Protein AF-A0A0R1W7D6-F1 (afdb_monomer_lite)

Sequence (244 aa):
MIFTFTILATMFFTNLNVVIAAPTDQANATVYYPSKESVKRVTLARTLVLEEKQTAQAQERIAHKTAITAEQLALQKKQDEIARQKAAAAKAAAAKKAAEEAKKAAAAKAAAQQRAAAKAAQQRAAQAAAQRRAAVQTAARRTTTTSTRTTTSSSSTSRTFKISFYDPAVLGSSMGYGGVAANLSVFPRGTRLRISMSNGQTIYRTVNDTGTFAYSNPYQLDVAWPNSQIPAAGILSATVTVVG

Secondary structure (DSSP, 8-state):
------------------------S----------HHHHHHHHHHHHHHHHHHHHHHHHHHHHHHHHHHHHHHHHHHHHHHHHHHHHHHHHHHHHHHHHHHHHHHHHHHHHHHHHHHHHHHHHHHHHHHHHHHHHHHHTS--S---------------EEEEEEEE-TTTTT-TT-TTEEE--TTTS-TT-EEEEEETTS-EEEEEEEE--HHHHT-TTEEEEE--GGGS-SSSSEEEEEEE--

pLDDT: mean 73.49, std 20.25, range [25.16, 97.12]

Structure (mmCIF, N/CA/C/O backbone):
data_AF-A0A0R1W7D6-F1
#
_entry.id   AF-A0A0R1W7D6-F1
#
loop_
_atom_site.group_PDB
_atom_site.id
_atom_site.type_symbol
_atom_site.label_atom_id
_atom_site.label_alt_id
_atom_site.label_comp_id
_atom_site.label_asym_id
_atom_site.label_entity_id
_atom_site.label_seq_id
_atom_site.pdbx_PDB_ins_code
_atom_site.Cartn_x
_atom_site.Cartn_y
_atom_site.Cartn_z
_atom_site.occupancy
_atom_site.B_iso_or_equiv
_atom_site.auth_seq_id
_atom_site.auth_comp_id
_atom_site.auth_asym_id
_atom_site.auth_atom_id
_atom_site.pdbx_PDB_model_num
ATOM 1 N N . MET A 1 1 ? 54.123 -16.471 -26.136 1.00 41.59 1 MET A N 1
ATOM 2 C CA . MET A 1 1 ? 54.675 -17.208 -27.290 1.00 41.59 1 MET A CA 1
ATOM 3 C C . MET A 1 1 ? 54.799 -16.220 -28.434 1.00 41.59 1 MET A C 1
ATOM 5 O O . MET A 1 1 ? 53.793 -15.669 -28.855 1.00 41.59 1 MET A O 1
ATOM 9 N N . ILE A 1 2 ? 56.035 -15.902 -28.804 1.00 39.75 2 ILE A N 1
ATOM 10 C CA . ILE A 1 2 ? 56.405 -15.002 -29.901 1.00 39.75 2 ILE A CA 1
ATOM 11 C C . ILE A 1 2 ? 56.257 -15.785 -31.205 1.00 39.75 2 ILE A C 1
ATOM 13 O O . ILE A 1 2 ? 56.762 -16.900 -31.260 1.00 39.75 2 ILE A O 1
ATOM 17 N N . PHE A 1 3 ? 55.639 -15.205 -32.236 1.00 35.88 3 PHE A N 1
ATOM 18 C CA . PHE A 1 3 ? 56.010 -15.502 -33.621 1.00 35.88 3 PHE A CA 1
ATOM 19 C C . PHE A 1 3 ? 55.909 -14.237 -34.477 1.00 35.88 3 PHE A C 1
ATOM 21 O O . PHE A 1 3 ? 54.857 -13.621 -34.632 1.00 35.88 3 PHE A O 1
ATOM 28 N N . THR A 1 4 ? 57.082 -13.853 -34.957 1.00 41.06 4 THR A N 1
ATOM 29 C CA . THR A 1 4 ? 57.435 -12.805 -35.907 1.00 41.06 4 THR A CA 1
ATOM 30 C C . THR A 1 4 ? 56.840 -13.090 -37.288 1.00 41.06 4 THR A C 1
ATOM 32 O O . THR A 1 4 ? 57.007 -14.188 -37.812 1.00 41.06 4 THR A O 1
ATOM 35 N N . PHE A 1 5 ? 56.200 -12.091 -37.907 1.00 38.75 5 PHE A N 1
ATOM 36 C CA . PHE A 1 5 ? 55.845 -12.117 -39.329 1.00 38.75 5 PHE A CA 1
ATOM 37 C C . PHE A 1 5 ? 56.808 -11.227 -40.120 1.00 38.75 5 PHE A C 1
ATOM 39 O O . PHE A 1 5 ? 56.860 -10.011 -39.942 1.00 38.75 5 PHE A O 1
ATOM 46 N N . THR A 1 6 ? 57.587 -11.873 -40.979 1.00 35.28 6 THR A N 1
ATOM 47 C CA . THR A 1 6 ? 58.512 -11.275 -41.940 1.00 35.28 6 THR A CA 1
ATOM 48 C C . THR A 1 6 ? 57.727 -10.553 -43.037 1.00 35.28 6 THR A C 1
ATOM 50 O O . THR A 1 6 ? 56.970 -11.180 -43.775 1.00 35.28 6 THR A O 1
ATOM 53 N N . ILE A 1 7 ? 57.915 -9.238 -43.162 1.00 40.28 7 ILE A N 1
ATOM 54 C CA . ILE A 1 7 ? 57.397 -8.428 -44.273 1.00 40.28 7 ILE A CA 1
ATOM 55 C C . ILE A 1 7 ? 58.421 -8.495 -45.408 1.00 40.28 7 ILE A C 1
ATOM 57 O O . ILE A 1 7 ? 59.500 -7.913 -45.310 1.00 40.28 7 ILE A O 1
ATOM 61 N N . LEU A 1 8 ? 58.091 -9.207 -46.488 1.00 36.41 8 LEU A N 1
ATOM 62 C CA . LEU A 1 8 ? 58.880 -9.193 -47.717 1.00 36.41 8 LEU A CA 1
ATOM 63 C C . LEU A 1 8 ? 58.385 -8.040 -48.603 1.00 36.41 8 LEU A C 1
ATOM 65 O O . LEU A 1 8 ? 57.410 -8.166 -49.339 1.00 36.41 8 LEU A O 1
ATOM 69 N N . ALA A 1 9 ? 59.048 -6.890 -48.494 1.00 42.38 9 ALA A N 1
ATOM 70 C CA . ALA A 1 9 ? 58.845 -5.750 -49.377 1.00 42.38 9 ALA A CA 1
ATOM 71 C C . ALA A 1 9 ? 59.415 -6.063 -50.768 1.00 42.38 9 ALA A C 1
ATOM 73 O O . ALA A 1 9 ? 60.629 -6.115 -50.952 1.00 42.38 9 ALA A O 1
ATOM 74 N N . THR A 1 10 ? 58.551 -6.253 -51.764 1.00 38.38 10 THR A N 1
ATOM 75 C CA . THR A 1 10 ? 58.956 -6.254 -53.177 1.00 38.38 10 THR A CA 1
ATOM 76 C C . THR A 1 10 ? 58.704 -4.863 -53.752 1.00 38.38 10 THR A C 1
ATOM 78 O O . THR A 1 10 ? 57.622 -4.542 -54.234 1.00 38.38 10 THR A O 1
ATOM 81 N N . MET A 1 11 ? 59.717 -4.001 -53.646 1.00 38.22 11 MET A N 1
ATOM 82 C CA . MET A 1 11 ? 59.784 -2.731 -54.364 1.00 38.22 11 MET A CA 1
ATOM 83 C C . MET A 1 11 ? 60.087 -2.999 -55.843 1.00 38.22 11 MET A C 1
ATOM 85 O O . MET A 1 11 ? 61.222 -3.310 -56.192 1.00 38.22 11 MET A O 1
ATOM 89 N N . PHE A 1 12 ? 59.105 -2.815 -56.725 1.00 37.31 12 PHE A N 1
ATOM 90 C CA . PHE A 1 12 ? 59.375 -2.537 -58.138 1.00 37.31 12 PHE A CA 1
ATOM 91 C C . PHE A 1 12 ? 59.464 -1.019 -58.329 1.00 37.31 12 PHE A C 1
ATOM 93 O O . PHE A 1 12 ? 58.494 -0.354 -58.680 1.00 37.31 12 PHE A O 1
ATOM 100 N N . PHE A 1 13 ? 60.648 -0.461 -58.066 1.00 40.03 13 PHE A N 1
ATOM 101 C CA . PHE A 1 13 ? 61.037 0.850 -58.583 1.00 40.03 13 PHE A CA 1
ATOM 102 C C . PHE A 1 13 ? 61.617 0.647 -59.986 1.00 40.03 13 PHE A C 1
ATOM 104 O O . PHE A 1 13 ? 62.761 0.225 -60.135 1.00 40.03 13 PHE A O 1
ATOM 111 N N . THR A 1 14 ? 60.848 0.952 -61.029 1.00 45.00 14 THR A N 1
ATOM 112 C CA . THR A 1 14 ? 61.417 1.168 -62.365 1.00 45.00 14 THR A CA 1
ATOM 113 C C . THR A 1 14 ? 61.632 2.660 -62.576 1.00 45.00 14 THR A C 1
ATOM 115 O O . THR A 1 14 ? 60.680 3.433 -62.665 1.00 45.00 14 THR A O 1
ATOM 118 N N . ASN A 1 15 ? 62.912 3.030 -62.611 1.00 34.50 15 ASN A N 1
ATOM 119 C CA . ASN A 1 15 ? 63.466 4.348 -62.904 1.00 34.50 15 ASN A CA 1
ATOM 120 C C . ASN A 1 15 ? 62.826 5.008 -64.142 1.00 34.50 15 ASN A C 1
ATOM 122 O O . ASN A 1 15 ? 62.964 4.496 -65.251 1.00 34.50 15 ASN A O 1
ATOM 126 N N . LEU A 1 16 ? 62.225 6.191 -63.973 1.00 45.03 16 LEU A N 1
ATOM 127 C CA . LEU A 1 16 ? 62.103 7.182 -65.047 1.00 45.03 16 LEU A CA 1
ATOM 128 C C . LEU A 1 16 ? 63.261 8.177 -64.898 1.00 45.03 16 LEU A C 1
ATOM 130 O O . LEU A 1 16 ? 63.126 9.203 -64.236 1.00 45.03 16 LEU A O 1
ATOM 134 N N . ASN A 1 17 ? 64.404 7.876 -65.514 1.00 37.75 17 ASN A N 1
ATOM 135 C CA . ASN A 1 17 ? 65.427 8.893 -65.746 1.00 37.75 17 ASN A CA 1
ATOM 136 C C . ASN A 1 17 ? 64.980 9.764 -66.926 1.00 37.75 17 ASN A C 1
ATOM 138 O O . ASN A 1 17 ? 65.081 9.356 -68.081 1.00 37.75 17 ASN A O 1
ATOM 142 N N . VAL A 1 18 ? 64.493 10.970 -66.634 1.00 44.16 18 VAL A N 1
ATOM 143 C CA . VAL A 1 18 ? 64.412 12.054 -67.619 1.00 44.16 18 VAL A CA 1
ATOM 144 C C . VAL A 1 18 ? 65.810 12.658 -67.729 1.00 44.16 18 VAL A C 1
ATOM 146 O O . VAL A 1 18 ? 66.256 13.383 -66.844 1.00 44.16 18 VAL A O 1
ATOM 149 N N . VAL A 1 19 ? 66.523 12.318 -68.800 1.00 40.84 19 VAL A N 1
ATOM 150 C CA . VAL A 1 19 ? 67.796 12.949 -69.161 1.00 40.84 19 VAL A CA 1
ATOM 151 C C . VAL A 1 19 ? 67.479 14.251 -69.898 1.00 40.84 19 VAL A C 1
ATOM 153 O O . VAL A 1 19 ? 66.932 14.220 -70.998 1.00 40.84 19 VAL A O 1
ATOM 156 N N . ILE A 1 20 ? 67.812 15.394 -69.295 1.00 43.62 20 ILE A N 1
ATOM 157 C CA . ILE A 1 20 ? 67.878 16.691 -69.982 1.00 43.62 20 ILE A CA 1
ATOM 158 C C . ILE A 1 20 ? 69.340 16.878 -70.397 1.00 43.62 20 ILE A C 1
ATOM 160 O O . ILE A 1 20 ? 70.194 17.119 -69.547 1.00 43.62 20 ILE A O 1
ATOM 164 N N . ALA A 1 21 ? 69.634 16.728 -71.689 1.00 35.84 21 ALA A N 1
ATOM 165 C CA . ALA A 1 21 ? 70.946 17.011 -72.268 1.00 35.84 21 ALA A CA 1
ATOM 166 C C . ALA A 1 21 ? 70.875 18.269 -73.153 1.00 35.84 21 ALA A C 1
ATOM 168 O O . ALA A 1 21 ? 69.931 18.443 -73.923 1.00 35.84 21 ALA A O 1
ATOM 169 N N . ALA A 1 22 ? 71.873 19.147 -73.006 1.00 36.47 22 ALA A N 1
ATOM 170 C CA . ALA A 1 22 ? 72.103 20.346 -73.817 1.00 36.47 22 ALA A CA 1
ATOM 171 C C . ALA A 1 22 ? 72.467 19.987 -75.281 1.00 36.47 22 ALA A C 1
ATOM 173 O O . ALA A 1 22 ? 72.892 18.858 -75.539 1.00 36.47 22 ALA A O 1
ATOM 174 N N . PRO A 1 23 ? 72.300 20.908 -76.254 1.00 50.78 23 PRO A N 1
ATOM 175 C CA . PRO A 1 23 ? 72.218 20.548 -77.662 1.00 50.78 23 PRO A CA 1
ATOM 176 C C . PRO A 1 23 ? 73.609 20.283 -78.242 1.00 50.78 23 PRO A C 1
ATOM 178 O O . PRO A 1 23 ? 74.445 21.180 -78.327 1.00 50.78 23 PRO A O 1
ATOM 181 N N . THR A 1 24 ? 73.839 19.046 -78.668 1.00 42.75 24 THR A N 1
ATOM 182 C CA . THR A 1 24 ? 74.918 18.691 -79.593 1.00 42.75 24 THR A CA 1
ATOM 183 C C . THR A 1 24 ? 74.328 17.877 -80.739 1.00 42.75 24 THR A C 1
ATOM 185 O O . THR A 1 24 ? 73.347 17.154 -80.577 1.00 42.75 24 THR A O 1
ATOM 188 N N . ASP A 1 25 ? 74.877 18.144 -81.914 1.00 46.72 25 ASP A N 1
ATOM 189 C CA . ASP A 1 25 ? 74.349 17.856 -83.241 1.00 46.72 25 ASP A CA 1
ATOM 190 C C . ASP A 1 25 ? 74.076 16.359 -83.493 1.00 46.72 25 ASP A C 1
ATOM 192 O O . ASP A 1 25 ? 74.830 15.495 -83.050 1.00 46.72 25 ASP A O 1
ATOM 196 N N . GLN A 1 26 ? 73.014 16.076 -84.257 1.00 47.69 26 GLN A N 1
ATOM 197 C CA . GLN A 1 26 ? 72.674 14.764 -84.840 1.00 47.69 26 GLN A CA 1
ATOM 198 C C . GLN A 1 26 ? 72.489 13.584 -83.858 1.00 47.69 26 GLN A C 1
ATOM 200 O O . GLN A 1 26 ? 73.183 12.571 -83.920 1.00 47.69 26 GLN A O 1
ATOM 205 N N . ALA A 1 27 ? 71.434 13.630 -83.042 1.00 39.12 27 ALA A N 1
ATOM 206 C CA . ALA A 1 27 ? 70.780 12.415 -82.557 1.00 39.12 27 ALA A CA 1
ATOM 207 C C . ALA A 1 27 ? 69.329 12.429 -83.035 1.00 39.12 27 ALA A C 1
ATOM 209 O O . ALA A 1 27 ? 68.544 13.290 -82.643 1.00 39.12 27 ALA A O 1
ATOM 210 N N . ASN A 1 28 ? 68.989 11.485 -83.914 1.00 41.22 28 ASN A N 1
ATOM 211 C CA . ASN A 1 28 ? 67.625 11.216 -84.348 1.00 41.22 28 ASN A CA 1
ATOM 212 C C . ASN A 1 28 ? 66.781 10.979 -83.087 1.00 41.22 28 ASN A C 1
ATOM 214 O O . ASN A 1 28 ? 66.837 9.901 -82.488 1.00 41.22 28 ASN A O 1
ATOM 218 N N . ALA A 1 29 ? 66.074 12.016 -82.631 1.00 43.03 29 ALA A N 1
ATOM 219 C CA . ALA A 1 29 ? 65.181 11.939 -81.493 1.00 43.03 29 ALA A CA 1
ATOM 220 C C . ALA A 1 29 ? 64.085 10.955 -81.885 1.00 43.03 29 ALA A C 1
ATOM 222 O O . ALA A 1 29 ? 63.115 11.306 -82.555 1.00 43.03 29 ALA A O 1
ATOM 223 N N . THR A 1 30 ? 64.274 9.691 -81.515 1.00 45.19 30 THR A N 1
ATOM 224 C CA . THR A 1 30 ? 63.231 8.685 -81.629 1.00 45.19 30 THR A CA 1
ATOM 225 C C . THR A 1 30 ? 62.213 9.082 -80.580 1.00 45.19 30 THR A C 1
ATOM 227 O O . THR A 1 30 ? 62.314 8.698 -79.417 1.00 45.19 30 THR A O 1
ATOM 230 N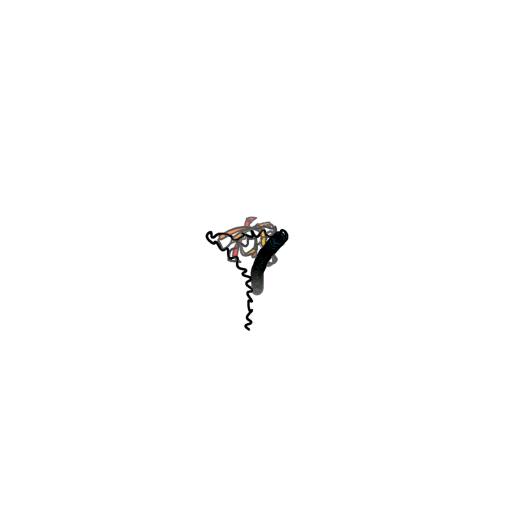 N . VAL A 1 31 ? 61.293 9.964 -80.969 1.00 48.62 31 VAL A N 1
ATOM 231 C CA . VAL A 1 31 ? 60.158 10.350 -80.149 1.00 48.62 31 VAL A CA 1
ATOM 232 C C . VAL A 1 31 ? 59.419 9.051 -79.864 1.00 48.62 31 VAL A C 1
ATOM 234 O O . VAL A 1 31 ? 58.798 8.464 -80.750 1.00 48.62 31 VAL A O 1
ATOM 237 N N . TYR A 1 32 ? 59.585 8.541 -78.645 1.00 47.88 32 TYR A N 1
ATOM 238 C CA . TYR A 1 32 ? 58.928 7.324 -78.210 1.00 47.88 32 TYR A CA 1
ATOM 239 C C . TYR A 1 32 ? 57.447 7.644 -78.044 1.00 47.88 32 TYR A C 1
ATOM 241 O O . TYR A 1 32 ? 56.990 8.081 -76.989 1.00 47.88 32 TYR A O 1
ATOM 249 N N . TYR A 1 33 ? 56.692 7.466 -79.122 1.00 49.84 33 TYR A N 1
ATOM 250 C CA . TYR A 1 33 ? 55.245 7.438 -79.049 1.00 49.84 33 TYR A CA 1
ATOM 251 C C . TYR A 1 33 ? 54.860 6.076 -78.472 1.00 49.84 33 TYR A C 1
ATOM 253 O O . TYR A 1 33 ? 55.150 5.051 -79.101 1.00 49.84 33 TYR A O 1
ATOM 261 N N . PRO A 1 34 ? 54.243 6.019 -77.279 1.00 62.50 34 PRO A N 1
ATOM 262 C CA . PRO A 1 34 ? 53.811 4.749 -76.730 1.00 62.50 34 PRO A CA 1
ATOM 263 C C . PRO A 1 34 ? 52.857 4.099 -77.730 1.00 62.50 34 PRO A C 1
ATOM 265 O O . PRO A 1 34 ? 51.936 4.739 -78.244 1.00 62.50 34 PRO A O 1
ATOM 268 N N . SER A 1 35 ? 53.091 2.819 -78.025 1.00 72.75 35 SER A N 1
ATOM 269 C CA . SER A 1 35 ? 52.197 2.075 -78.906 1.00 72.75 35 SER A CA 1
ATOM 270 C C . SER A 1 35 ? 50.764 2.155 -78.367 1.00 72.75 35 SER A C 1
ATOM 272 O O . SER A 1 35 ? 50.544 2.235 -77.151 1.00 72.75 35 SER A O 1
ATOM 274 N N . LYS A 1 36 ? 49.766 2.084 -79.256 1.00 74.19 36 LYS A N 1
ATOM 275 C CA . LYS A 1 36 ? 48.350 2.036 -78.846 1.00 74.19 36 LYS A CA 1
ATOM 276 C C . LYS A 1 36 ? 48.097 0.938 -77.804 1.00 74.19 36 LYS A C 1
ATOM 278 O O . LYS A 1 36 ? 47.191 1.065 -76.988 1.00 74.19 36 LYS A O 1
ATOM 283 N N . GLU A 1 37 ? 48.895 -0.125 -77.818 1.00 76.75 37 GLU A N 1
ATOM 284 C CA . GLU A 1 37 ? 48.799 -1.232 -76.875 1.00 76.75 37 GLU A CA 1
ATOM 285 C C . GLU A 1 37 ? 49.402 -0.912 -75.500 1.00 76.75 37 GLU A C 1
ATOM 287 O O . GLU A 1 37 ? 48.791 -1.228 -74.480 1.00 76.75 37 GLU A O 1
ATOM 292 N N . SER A 1 38 ? 50.533 -0.205 -75.449 1.00 73.88 38 SER A N 1
ATOM 293 C CA . SER A 1 38 ? 51.142 0.264 -74.197 1.00 73.88 38 SER A CA 1
ATOM 294 C C . SER A 1 38 ? 50.215 1.229 -73.453 1.00 73.88 38 SER A C 1
ATOM 296 O O . SER A 1 38 ? 50.012 1.085 -72.249 1.00 73.88 38 SER A O 1
ATOM 298 N N . VAL A 1 39 ? 49.586 2.165 -74.175 1.00 76.88 39 VAL A N 1
ATOM 299 C CA . VAL A 1 39 ? 48.597 3.090 -73.594 1.00 76.88 39 VAL A CA 1
ATOM 300 C C . VAL A 1 39 ? 47.398 2.318 -73.042 1.00 76.88 39 VAL A C 1
ATOM 302 O O . VAL A 1 39 ? 47.017 2.533 -71.896 1.00 76.88 39 VAL A O 1
ATOM 305 N N . LYS A 1 40 ? 46.855 1.356 -73.803 1.00 78.12 40 LYS A N 1
ATOM 306 C CA . LYS A 1 40 ? 45.741 0.504 -73.349 1.00 78.12 40 LYS A CA 1
ATOM 307 C C . LYS A 1 40 ? 46.071 -0.259 -72.064 1.00 78.12 40 LYS A C 1
ATOM 309 O O . LYS A 1 40 ? 45.235 -0.299 -71.167 1.00 78.12 40 LYS A O 1
ATOM 314 N N . ARG A 1 41 ? 47.274 -0.834 -71.948 1.00 78.44 41 ARG A N 1
ATOM 315 C CA . ARG A 1 41 ? 47.703 -1.573 -70.745 1.00 78.44 41 ARG A CA 1
ATOM 316 C C . ARG A 1 41 ? 47.827 -0.664 -69.523 1.00 78.44 41 ARG A C 1
ATOM 318 O O . ARG A 1 41 ? 47.357 -1.032 -68.453 1.00 78.44 41 ARG A O 1
ATOM 325 N N . VAL A 1 42 ? 48.401 0.529 -69.684 1.00 82.06 42 VAL A N 1
ATOM 326 C CA . VAL A 1 42 ? 48.521 1.512 -68.593 1.00 82.06 42 VAL A CA 1
ATOM 327 C C . VAL A 1 42 ? 47.148 2.027 -68.161 1.00 82.06 42 VAL A C 1
ATOM 329 O O . VAL A 1 42 ? 46.878 2.125 -66.965 1.00 82.06 42 VAL A O 1
ATOM 332 N N . THR A 1 43 ? 46.255 2.313 -69.112 1.00 82.88 43 THR A N 1
ATOM 333 C CA . THR A 1 43 ? 44.874 2.705 -68.807 1.00 82.88 43 THR A CA 1
ATOM 334 C C . THR A 1 43 ? 44.142 1.594 -68.062 1.00 82.88 43 THR A C 1
ATOM 336 O O . THR A 1 43 ? 43.550 1.871 -67.026 1.00 82.88 43 THR A O 1
ATOM 339 N N . LEU A 1 44 ? 44.237 0.343 -68.526 1.00 86.31 44 LEU A N 1
ATOM 340 C CA . LEU A 1 44 ? 43.616 -0.805 -67.864 1.00 86.31 44 LEU A CA 1
ATOM 341 C C . LEU A 1 44 ? 44.150 -0.999 -66.438 1.00 86.31 44 LEU A C 1
ATOM 343 O O . LEU A 1 44 ? 43.361 -1.129 -65.508 1.00 86.31 44 LEU A O 1
ATOM 347 N N . ALA A 1 45 ? 45.471 -0.947 -66.248 1.00 84.69 45 ALA A N 1
ATOM 348 C CA . ALA A 1 45 ? 46.091 -1.055 -64.929 1.00 84.69 45 ALA A CA 1
ATOM 349 C C . ALA A 1 45 ? 45.624 0.064 -63.984 1.00 84.69 45 ALA A C 1
ATOM 351 O O . ALA A 1 45 ? 45.306 -0.191 -62.825 1.00 84.69 45 ALA A O 1
ATOM 352 N N . ARG A 1 46 ? 45.519 1.304 -64.480 1.00 90.69 46 ARG A N 1
ATOM 353 C CA . ARG A 1 46 ? 44.997 2.430 -63.696 1.00 90.69 46 ARG A CA 1
ATOM 354 C C . ARG A 1 46 ? 43.536 2.220 -63.300 1.00 90.69 46 ARG A C 1
ATOM 356 O O . ARG A 1 46 ? 43.187 2.522 -62.162 1.00 90.69 46 ARG A O 1
ATOM 363 N N . THR A 1 47 ? 42.701 1.725 -64.212 1.00 89.06 47 THR A N 1
ATOM 364 C CA . THR A 1 47 ? 41.290 1.431 -63.930 1.00 89.06 47 THR A CA 1
ATOM 365 C C . THR A 1 47 ? 41.158 0.343 -62.869 1.00 89.06 47 THR A C 1
ATOM 367 O O . THR A 1 47 ? 40.444 0.553 -61.896 1.00 89.06 47 THR A O 1
ATOM 370 N N . LEU A 1 48 ? 41.921 -0.748 -62.979 1.00 90.25 48 LEU A N 1
ATOM 371 C CA . LEU A 1 48 ? 41.923 -1.829 -61.988 1.00 90.25 48 LEU A CA 1
ATOM 372 C C . LEU A 1 48 ? 42.334 -1.334 -60.593 1.00 90.25 48 LEU A C 1
ATOM 374 O O . LEU A 1 48 ? 41.633 -1.588 -59.620 1.00 90.25 48 LEU A O 1
ATOM 378 N N . VAL A 1 49 ? 43.403 -0.535 -60.491 1.00 91.25 49 VAL A N 1
ATOM 379 C CA . VAL A 1 49 ? 43.824 0.051 -59.202 1.00 91.25 49 VAL A CA 1
ATOM 380 C C . VAL A 1 49 ? 42.760 0.994 -58.624 1.00 91.25 49 VAL A C 1
ATOM 382 O O . VAL A 1 49 ? 42.606 1.095 -57.406 1.00 91.25 49 VAL A O 1
ATOM 385 N N . LEU A 1 50 ? 42.024 1.721 -59.471 1.00 89.12 50 LEU A N 1
ATOM 386 C CA . LEU A 1 50 ? 40.930 2.584 -59.018 1.00 89.12 50 LEU A CA 1
ATOM 387 C C . LEU A 1 50 ? 39.735 1.766 -58.508 1.00 89.12 50 LEU A C 1
ATOM 389 O O . LEU A 1 50 ? 39.174 2.119 -57.471 1.00 89.12 50 LEU A O 1
ATOM 393 N N . GLU A 1 51 ? 39.379 0.674 -59.183 1.00 90.19 51 GLU A N 1
ATOM 394 C CA . GLU A 1 51 ? 38.311 -0.240 -58.759 1.00 90.19 51 GLU A CA 1
ATOM 395 C C . GLU A 1 51 ? 38.660 -0.966 -57.450 1.00 90.19 51 GLU A C 1
ATOM 397 O O . GLU A 1 51 ? 37.827 -1.044 -56.544 1.00 90.19 51 GLU A O 1
ATOM 402 N N . GLU A 1 52 ? 39.907 -1.412 -57.279 1.00 91.81 52 GLU A N 1
ATOM 403 C CA . GLU A 1 52 ? 40.397 -1.987 -56.016 1.00 91.81 52 GLU A CA 1
ATOM 404 C C . GLU A 1 52 ? 40.317 -0.980 -54.861 1.00 91.81 52 GLU A C 1
ATOM 406 O O . GLU A 1 52 ? 39.848 -1.301 -53.768 1.00 91.81 52 GLU A O 1
ATOM 411 N N . LYS A 1 53 ? 40.699 0.281 -55.097 1.00 91.00 53 LYS A N 1
ATOM 412 C CA . LYS A 1 53 ? 40.564 1.334 -54.079 1.00 91.00 53 LYS A CA 1
ATOM 413 C C . LYS A 1 53 ? 39.107 1.610 -53.722 1.00 91.00 53 LYS A C 1
ATOM 415 O O . LYS A 1 53 ? 38.797 1.801 -52.547 1.00 91.00 53 LYS A O 1
ATOM 420 N N . GLN A 1 54 ? 38.209 1.635 -54.705 1.00 92.19 54 GLN A N 1
ATOM 421 C CA . GLN A 1 54 ? 36.784 1.859 -54.458 1.00 92.19 54 GLN A CA 1
ATOM 422 C C . GLN A 1 54 ? 36.140 0.696 -53.701 1.00 92.19 54 GLN A C 1
ATOM 424 O O . GLN A 1 54 ? 35.350 0.927 -52.785 1.00 92.19 54 GLN A O 1
ATOM 429 N N . THR A 1 55 ? 36.488 -0.544 -54.042 1.00 90.88 55 THR A N 1
ATOM 430 C CA . THR A 1 55 ? 35.984 -1.735 -53.347 1.00 90.88 55 THR A CA 1
ATOM 431 C C . THR A 1 55 ? 36.503 -1.810 -51.912 1.00 90.88 55 THR A C 1
ATOM 433 O O . THR A 1 55 ? 35.702 -2.042 -51.005 1.00 90.88 55 THR A O 1
ATOM 436 N N . ALA A 1 56 ? 37.782 -1.501 -51.671 1.00 91.62 56 ALA A N 1
ATOM 437 C CA . ALA A 1 56 ? 38.341 -1.390 -50.321 1.00 91.62 56 ALA A CA 1
ATOM 438 C C . ALA A 1 56 ? 37.624 -0.311 -49.487 1.00 91.62 56 ALA A C 1
ATOM 440 O O . ALA A 1 56 ? 37.164 -0.580 -48.378 1.00 91.62 56 ALA A O 1
ATOM 441 N N . GLN A 1 57 ? 37.420 0.887 -50.047 1.00 93.00 57 GLN A N 1
ATOM 442 C CA . GLN A 1 57 ? 36.673 1.955 -49.371 1.00 93.00 57 GLN A CA 1
ATOM 443 C C . GLN A 1 57 ? 35.211 1.568 -49.101 1.00 93.00 57 GLN A C 1
ATOM 445 O O . GLN A 1 57 ? 34.661 1.889 -48.047 1.00 93.00 57 GLN A O 1
ATOM 450 N N . ALA A 1 58 ? 34.551 0.873 -50.030 1.00 91.19 58 ALA A N 1
ATOM 451 C CA . ALA A 1 58 ? 33.190 0.389 -49.824 1.00 91.19 58 ALA A CA 1
ATOM 452 C C . ALA A 1 58 ? 33.123 -0.629 -48.672 1.00 91.19 58 ALA A C 1
ATOM 454 O O . ALA A 1 58 ? 32.224 -0.533 -47.831 1.00 91.19 58 ALA A O 1
ATOM 455 N N . GLN A 1 59 ? 34.090 -1.549 -48.590 1.00 92.88 59 GLN A N 1
ATOM 456 C CA . GLN A 1 59 ? 34.205 -2.513 -47.494 1.00 92.88 59 GLN A CA 1
ATOM 457 C C . GLN A 1 59 ? 34.447 -1.823 -46.147 1.00 92.88 59 GLN A C 1
ATOM 459 O O . GLN A 1 59 ? 33.754 -2.139 -45.180 1.00 92.88 59 GLN A O 1
ATOM 464 N N . GLU A 1 60 ? 35.335 -0.827 -46.081 1.00 92.75 60 GLU A N 1
ATOM 465 C CA . GLU A 1 60 ? 35.562 -0.039 -44.861 1.00 92.75 60 GLU A CA 1
ATOM 466 C C . GLU A 1 60 ? 34.286 0.674 -44.397 1.00 92.75 60 GLU A C 1
ATOM 468 O O . GLU A 1 60 ? 33.939 0.637 -43.216 1.00 92.75 60 GLU A O 1
ATOM 473 N N . ARG A 1 61 ? 33.519 1.271 -45.319 1.00 93.00 61 ARG A N 1
ATOM 474 C CA . ARG A 1 61 ? 32.242 1.923 -44.979 1.00 93.00 61 ARG A CA 1
ATOM 475 C C . ARG A 1 61 ? 31.214 0.934 -44.435 1.00 93.00 61 ARG A C 1
ATOM 477 O O . ARG A 1 61 ? 30.465 1.285 -43.522 1.00 93.00 61 ARG A O 1
ATOM 484 N N . ILE A 1 62 ? 31.160 -0.281 -44.979 1.00 92.69 62 ILE A N 1
ATOM 485 C CA . ILE A 1 62 ? 30.282 -1.348 -44.478 1.00 92.69 62 ILE A CA 1
ATOM 486 C C . ILE A 1 62 ? 30.736 -1.795 -43.084 1.00 92.69 62 ILE A C 1
ATOM 488 O O . ILE A 1 62 ? 29.901 -1.900 -42.182 1.00 92.69 62 ILE A O 1
ATOM 492 N N . ALA A 1 63 ? 32.040 -1.992 -42.878 1.00 93.31 63 ALA A N 1
ATOM 493 C CA . ALA A 1 63 ? 32.605 -2.361 -41.584 1.00 93.31 63 ALA A CA 1
ATOM 494 C C . ALA A 1 63 ? 32.312 -1.294 -40.516 1.00 93.31 63 ALA A C 1
ATOM 496 O O . ALA A 1 63 ? 31.801 -1.623 -39.446 1.00 93.31 63 ALA A O 1
ATOM 497 N N . HIS A 1 64 ? 32.519 -0.012 -40.834 1.00 93.56 64 HIS A N 1
ATOM 498 C CA . HIS A 1 64 ? 32.200 1.103 -39.939 1.00 93.56 64 HIS A CA 1
ATOM 499 C C . HIS A 1 64 ? 30.714 1.167 -39.582 1.00 93.56 64 HIS A C 1
ATOM 501 O O . HIS A 1 64 ? 30.374 1.292 -38.407 1.00 93.56 64 HIS A O 1
ATOM 507 N N . LYS A 1 65 ? 29.812 1.049 -40.567 1.00 93.81 65 LYS A N 1
ATOM 508 C CA . LYS A 1 65 ? 28.365 1.020 -40.297 1.00 93.81 65 LYS A CA 1
ATOM 509 C C . LYS A 1 65 ? 27.993 -0.142 -39.379 1.00 93.81 65 LYS A C 1
ATOM 511 O O . LYS A 1 65 ? 27.261 0.056 -38.416 1.00 93.81 65 LYS A O 1
ATOM 516 N N . THR A 1 66 ? 28.536 -1.326 -39.649 1.00 94.31 66 THR A N 1
ATOM 517 C CA . THR A 1 66 ? 28.279 -2.532 -38.852 1.00 94.31 66 THR A CA 1
ATOM 518 C C . THR A 1 66 ? 28.769 -2.363 -37.413 1.00 94.31 66 THR A C 1
ATOM 520 O O . THR A 1 66 ? 28.040 -2.696 -36.480 1.00 94.31 66 THR A O 1
ATOM 523 N N . ALA A 1 67 ? 29.958 -1.786 -37.218 1.00 92.94 67 ALA A N 1
ATOM 524 C CA . ALA A 1 67 ? 30.511 -1.506 -35.895 1.00 92.94 67 ALA A CA 1
ATOM 525 C C . ALA A 1 67 ? 29.642 -0.516 -35.102 1.00 92.94 67 ALA A C 1
ATOM 527 O O . ALA A 1 67 ? 29.299 -0.791 -33.954 1.00 92.94 67 ALA A O 1
ATOM 528 N N . ILE A 1 68 ? 29.207 0.581 -35.732 1.00 94.25 68 ILE A N 1
ATOM 529 C CA . ILE A 1 68 ? 28.329 1.578 -35.098 1.00 94.25 68 ILE A CA 1
ATOM 530 C C . ILE A 1 68 ? 26.993 0.943 -34.687 1.00 94.25 68 ILE A C 1
ATOM 532 O O . ILE A 1 68 ? 26.519 1.157 -33.573 1.00 94.25 68 ILE A O 1
ATOM 536 N N . THR A 1 69 ? 26.384 0.129 -35.554 1.00 95.38 69 THR A N 1
ATOM 537 C CA . THR A 1 69 ? 25.129 -0.565 -35.227 1.00 95.38 69 THR A CA 1
ATOM 538 C C . THR A 1 69 ? 25.310 -1.572 -34.088 1.00 95.38 69 THR A C 1
ATOM 540 O O . THR A 1 69 ? 24.454 -1.659 -33.206 1.00 95.38 69 THR A O 1
ATOM 543 N N . ALA A 1 70 ? 26.423 -2.310 -34.064 1.00 94.12 70 ALA A N 1
ATOM 544 C CA . ALA A 1 70 ? 26.731 -3.239 -32.980 1.00 94.12 70 ALA A CA 1
ATOM 545 C C . ALA A 1 70 ? 26.905 -2.512 -31.635 1.00 94.12 70 ALA A C 1
ATOM 547 O O . ALA A 1 70 ? 26.380 -2.966 -30.615 1.00 94.12 70 ALA A O 1
ATOM 548 N N . GLU A 1 71 ? 27.578 -1.360 -31.635 1.00 94.62 71 GLU A N 1
ATOM 549 C CA . GLU A 1 71 ? 27.763 -0.526 -30.446 1.00 94.62 71 GLU A CA 1
ATOM 550 C C . GLU A 1 71 ? 26.433 0.053 -29.939 1.00 94.62 71 GLU A C 1
ATOM 552 O O . GLU A 1 71 ? 26.121 -0.050 -28.750 1.00 94.62 71 GLU A O 1
ATOM 557 N N . GLN A 1 72 ? 25.590 0.570 -30.838 1.00 94.50 72 GLN A N 1
ATOM 558 C CA . GLN A 1 72 ? 24.245 1.048 -30.496 1.00 94.50 72 GLN A CA 1
ATOM 559 C C . GLN A 1 72 ? 23.384 -0.060 -29.876 1.00 94.50 72 GLN A C 1
ATOM 561 O O . GLN A 1 72 ? 22.710 0.166 -28.869 1.00 94.50 72 GLN A O 1
ATOM 566 N N . LEU A 1 73 ? 23.444 -1.279 -30.422 1.00 95.81 73 LEU A N 1
ATOM 567 C CA . LEU A 1 73 ? 22.720 -2.425 -29.875 1.00 95.81 73 LEU A CA 1
ATOM 568 C C . LEU A 1 73 ? 23.238 -2.823 -28.483 1.00 95.81 73 LEU A C 1
ATOM 570 O O . LEU A 1 73 ? 22.445 -3.188 -27.612 1.00 95.81 73 LEU A O 1
ATOM 574 N N . ALA A 1 74 ? 24.550 -2.745 -28.248 1.00 96.12 74 ALA A N 1
ATOM 575 C CA . ALA A 1 74 ? 25.142 -3.012 -26.938 1.00 96.12 74 ALA A CA 1
ATOM 576 C C . ALA A 1 74 ? 24.709 -1.969 -25.894 1.00 96.12 74 ALA A C 1
ATOM 578 O O . ALA A 1 74 ? 24.343 -2.333 -24.772 1.00 96.12 74 ALA A O 1
ATOM 579 N N . LEU A 1 75 ? 24.680 -0.687 -26.270 1.00 95.06 75 LEU A N 1
ATOM 580 C CA . LEU A 1 75 ? 24.177 0.390 -25.417 1.00 95.06 75 LEU A CA 1
ATOM 581 C C . LEU A 1 75 ? 22.694 0.202 -25.086 1.00 95.06 75 LEU A C 1
ATOM 583 O O . LEU A 1 75 ? 22.321 0.315 -23.918 1.00 95.06 75 LEU A O 1
ATOM 587 N N . GLN A 1 76 ? 21.866 -0.156 -26.072 1.00 95.06 76 GLN A N 1
ATOM 588 C CA . GLN A 1 76 ? 20.445 -0.431 -25.853 1.00 95.06 76 GLN A CA 1
ATOM 589 C C . GLN A 1 76 ? 20.242 -1.587 -24.865 1.00 95.06 76 GLN A C 1
ATOM 591 O O . GLN A 1 76 ? 19.517 -1.440 -23.883 1.00 95.06 76 GLN A O 1
ATOM 596 N N . LYS A 1 77 ? 20.948 -2.710 -25.056 1.00 97.12 77 LYS A N 1
ATOM 597 C CA . LYS A 1 77 ? 20.884 -3.859 -24.135 1.00 97.12 77 LYS A CA 1
ATOM 598 C C . LYS A 1 77 ? 21.285 -3.481 -22.709 1.00 97.12 77 LYS A C 1
ATOM 600 O O . LYS A 1 77 ? 20.635 -3.911 -21.758 1.00 97.12 77 LYS A O 1
ATOM 605 N N . LYS A 1 78 ? 22.320 -2.650 -22.553 1.00 96.62 78 LYS A N 1
ATOM 606 C CA . LYS A 1 78 ? 22.771 -2.168 -21.241 1.00 96.62 78 LYS A CA 1
ATOM 607 C C . LYS A 1 78 ? 21.717 -1.286 -20.565 1.00 96.62 78 LYS A C 1
ATOM 609 O O . LYS A 1 78 ? 21.498 -1.417 -19.363 1.00 96.62 78 LYS A O 1
ATOM 614 N N . GLN A 1 79 ? 21.040 -0.418 -21.318 1.00 94.56 79 GLN A N 1
ATOM 615 C CA . GLN A 1 79 ? 19.945 0.402 -20.788 1.00 94.56 79 GLN A CA 1
ATOM 616 C C . GLN A 1 79 ? 18.749 -0.455 -20.356 1.00 94.56 79 GLN A C 1
ATOM 618 O O . GLN A 1 79 ? 18.216 -0.251 -19.263 1.00 94.56 79 GLN A O 1
ATOM 623 N N . ASP A 1 80 ? 18.375 -1.458 -21.154 1.00 95.31 80 ASP A N 1
ATOM 624 C CA . ASP A 1 80 ? 17.289 -2.385 -20.821 1.00 95.31 80 ASP A CA 1
ATOM 625 C C . ASP A 1 80 ? 17.604 -3.195 -19.555 1.00 95.31 80 ASP A C 1
ATOM 627 O O . ASP A 1 80 ? 16.733 -3.406 -18.706 1.00 95.31 80 ASP A O 1
ATOM 631 N N . GLU A 1 81 ? 18.857 -3.624 -19.385 1.00 95.12 81 GLU A N 1
ATOM 632 C CA . GLU A 1 81 ? 19.303 -4.315 -18.177 1.00 95.12 81 GLU A CA 1
ATOM 633 C C . GLU A 1 81 ? 19.233 -3.406 -16.944 1.00 95.12 81 GLU A C 1
ATOM 635 O O . GLU A 1 81 ? 18.676 -3.805 -15.919 1.00 95.12 81 GLU A O 1
ATOM 640 N N . ILE A 1 82 ? 19.707 -2.161 -17.048 1.00 95.06 82 ILE A N 1
ATOM 641 C CA . ILE A 1 82 ? 19.604 -1.171 -15.966 1.00 95.06 82 ILE A CA 1
ATOM 642 C C . ILE A 1 82 ? 18.135 -0.915 -15.608 1.00 95.06 82 ILE A C 1
ATOM 644 O O . ILE A 1 82 ? 17.788 -0.858 -14.426 1.00 95.06 82 ILE A O 1
ATOM 648 N N . ALA A 1 83 ? 17.253 -0.789 -16.602 1.00 95.44 83 ALA A N 1
ATOM 649 C CA . ALA A 1 83 ? 15.823 -0.604 -16.379 1.00 95.44 83 ALA A CA 1
ATOM 650 C C . ALA A 1 83 ? 15.203 -1.814 -15.662 1.00 95.44 83 ALA A C 1
ATOM 652 O O . ALA A 1 83 ? 14.467 -1.641 -14.685 1.00 95.44 83 ALA A O 1
ATOM 653 N N . ARG A 1 84 ? 15.552 -3.041 -16.074 1.00 95.94 84 ARG A N 1
ATOM 654 C CA . ARG A 1 84 ? 15.115 -4.275 -15.399 1.00 95.94 84 ARG A CA 1
ATOM 655 C C . ARG A 1 84 ? 15.627 -4.355 -13.966 1.00 95.94 84 ARG A C 1
ATOM 657 O O . ARG A 1 84 ? 14.840 -4.663 -13.072 1.00 95.94 84 ARG A O 1
ATOM 664 N N . GLN A 1 85 ? 16.898 -4.043 -13.721 1.00 95.44 85 GLN A N 1
ATOM 665 C CA . GLN A 1 85 ? 17.473 -4.038 -12.374 1.00 95.44 85 GLN A CA 1
ATOM 666 C C . GLN A 1 85 ? 16.799 -2.991 -11.480 1.00 95.44 85 GLN A C 1
ATOM 668 O O . GLN A 1 85 ? 16.424 -3.307 -10.351 1.00 95.44 85 GLN A O 1
ATOM 673 N N . LYS A 1 86 ? 16.554 -1.774 -11.985 1.00 95.88 86 LYS A N 1
ATOM 674 C CA . LYS A 1 86 ? 15.808 -0.738 -11.250 1.00 95.88 86 LYS A CA 1
ATOM 675 C C . LYS A 1 86 ? 14.381 -1.180 -10.929 1.00 95.88 86 LYS A C 1
ATOM 677 O O . LYS A 1 86 ? 13.938 -1.013 -9.795 1.00 95.88 86 LYS A O 1
ATOM 682 N N . ALA A 1 87 ? 13.675 -1.782 -11.886 1.00 94.31 87 ALA A N 1
ATOM 683 C CA . ALA A 1 87 ? 12.326 -2.301 -11.664 1.00 94.31 87 ALA A CA 1
ATOM 684 C C . ALA A 1 87 ? 12.309 -3.448 -10.636 1.00 94.31 87 ALA A C 1
ATOM 686 O O . ALA A 1 87 ? 11.439 -3.486 -9.764 1.00 94.31 87 ALA A O 1
ATOM 687 N N . ALA A 1 88 ? 13.285 -4.359 -10.693 1.00 95.38 88 ALA A N 1
ATOM 688 C CA . ALA A 1 88 ? 13.438 -5.438 -9.720 1.00 95.38 88 ALA A CA 1
ATOM 689 C C . ALA A 1 88 ? 13.755 -4.900 -8.314 1.00 95.38 88 ALA A C 1
ATOM 691 O O . ALA A 1 88 ? 13.123 -5.316 -7.343 1.00 95.38 88 ALA A O 1
ATOM 692 N N . ALA A 1 89 ? 14.661 -3.924 -8.203 1.00 94.12 89 ALA A N 1
ATOM 693 C CA . ALA A 1 89 ? 14.990 -3.265 -6.942 1.00 94.12 89 ALA A CA 1
ATOM 694 C C . ALA A 1 89 ? 13.781 -2.523 -6.348 1.00 94.12 89 ALA A C 1
ATOM 696 O O . ALA A 1 89 ? 13.518 -2.639 -5.151 1.00 94.12 89 ALA A O 1
ATOM 697 N N . ALA A 1 90 ? 12.997 -1.825 -7.177 1.00 94.94 90 ALA A N 1
ATOM 698 C CA . ALA A 1 90 ? 11.769 -1.159 -6.748 1.00 94.94 90 ALA A CA 1
ATOM 699 C C . ALA A 1 90 ? 10.722 -2.161 -6.234 1.00 94.94 90 ALA A C 1
ATOM 701 O O . ALA A 1 90 ? 10.156 -1.959 -5.158 1.00 94.94 90 ALA A O 1
ATOM 702 N N . LYS A 1 91 ? 10.512 -3.280 -6.944 1.00 94.44 91 LYS A N 1
ATOM 703 C CA . LYS A 1 91 ? 9.628 -4.366 -6.483 1.00 94.44 91 LYS A CA 1
ATOM 704 C C . LYS A 1 91 ? 10.111 -4.974 -5.165 1.00 94.44 91 LYS A C 1
ATOM 706 O O . LYS A 1 91 ? 9.304 -5.170 -4.261 1.00 94.44 91 LYS A O 1
ATOM 711 N N . ALA A 1 92 ? 11.412 -5.221 -5.018 1.00 93.38 92 ALA A N 1
ATOM 712 C CA . ALA A 1 92 ? 11.987 -5.744 -3.780 1.00 93.38 92 ALA A CA 1
ATOM 713 C C . ALA A 1 92 ? 11.835 -4.759 -2.606 1.00 93.38 92 ALA A C 1
ATOM 715 O O . ALA A 1 92 ? 11.511 -5.170 -1.491 1.00 93.38 92 ALA A O 1
ATOM 716 N N . ALA A 1 93 ? 12.020 -3.458 -2.843 1.00 92.56 93 ALA A N 1
ATOM 717 C CA . ALA A 1 93 ? 11.810 -2.422 -1.835 1.00 92.56 93 ALA A CA 1
ATOM 718 C C . ALA A 1 93 ? 10.333 -2.317 -1.417 1.00 92.56 93 ALA A C 1
ATOM 720 O O . ALA A 1 93 ? 10.040 -2.240 -0.223 1.00 92.56 93 ALA A O 1
ATOM 721 N N . ALA A 1 94 ? 9.403 -2.374 -2.375 1.00 92.69 94 ALA A N 1
ATOM 722 C CA . ALA A 1 94 ? 7.968 -2.393 -2.099 1.00 92.69 94 ALA A CA 1
ATOM 723 C C . ALA A 1 94 ? 7.560 -3.639 -1.295 1.00 92.69 94 ALA A C 1
ATOM 725 O O . ALA A 1 94 ? 6.856 -3.516 -0.295 1.00 92.69 94 ALA A O 1
ATOM 726 N N . ALA A 1 95 ? 8.071 -4.819 -1.662 1.00 93.88 95 ALA A N 1
ATOM 727 C CA . ALA A 1 95 ? 7.824 -6.058 -0.928 1.00 93.88 95 ALA A CA 1
ATOM 728 C C . ALA A 1 95 ? 8.354 -5.995 0.515 1.00 93.88 95 ALA A C 1
ATOM 730 O O . ALA A 1 95 ? 7.662 -6.413 1.441 1.00 93.88 95 ALA A O 1
ATOM 731 N N . LYS A 1 96 ? 9.546 -5.419 0.734 1.00 94.31 96 LYS A N 1
ATOM 732 C CA . LYS A 1 96 ? 10.092 -5.201 2.084 1.00 94.31 96 LYS A CA 1
ATOM 733 C C . LYS A 1 96 ? 9.212 -4.269 2.922 1.00 94.31 96 LYS A C 1
ATOM 735 O O . LYS A 1 96 ? 8.934 -4.598 4.071 1.00 94.31 96 LYS A O 1
ATOM 740 N N . LYS A 1 97 ? 8.737 -3.154 2.352 1.00 93.75 97 LYS A N 1
ATOM 741 C CA . LYS A 1 97 ? 7.810 -2.238 3.043 1.00 93.75 97 LYS A CA 1
ATOM 742 C C . LYS A 1 97 ? 6.491 -2.926 3.401 1.00 93.75 97 LYS A C 1
ATOM 744 O O . LYS A 1 97 ? 6.072 -2.856 4.552 1.00 93.75 97 LYS A O 1
ATOM 749 N N . ALA A 1 98 ? 5.892 -3.652 2.457 1.00 91.06 98 ALA A N 1
ATOM 750 C CA . ALA A 1 98 ? 4.659 -4.401 2.697 1.00 91.06 98 ALA A CA 1
ATOM 751 C C . ALA A 1 98 ? 4.837 -5.477 3.786 1.00 91.06 98 ALA A C 1
ATOM 753 O O . ALA A 1 98 ? 3.973 -5.644 4.644 1.00 91.06 98 ALA A O 1
ATOM 754 N N . ALA A 1 99 ? 5.977 -6.177 3.800 1.00 92.19 99 ALA A N 1
ATOM 755 C CA . ALA A 1 99 ? 6.289 -7.159 4.835 1.00 92.19 99 ALA A CA 1
ATOM 756 C C . ALA A 1 99 ? 6.468 -6.519 6.224 1.00 92.19 99 ALA A C 1
ATOM 758 O O . ALA A 1 99 ? 6.014 -7.082 7.221 1.00 92.19 99 ALA A O 1
ATOM 759 N N . GLU A 1 100 ? 7.105 -5.346 6.311 1.00 90.25 100 GLU A N 1
ATOM 760 C CA . GLU A 1 100 ? 7.247 -4.602 7.568 1.00 90.25 100 GLU A CA 1
ATOM 761 C C . GLU A 1 100 ? 5.884 -4.138 8.102 1.00 90.25 100 GLU A C 1
ATOM 763 O O . GLU A 1 100 ? 5.589 -4.299 9.288 1.00 90.25 100 GLU A O 1
ATOM 768 N N . GLU A 1 101 ? 5.030 -3.615 7.223 1.00 88.62 101 GLU A N 1
ATOM 769 C CA . GLU A 1 101 ? 3.682 -3.167 7.567 1.00 88.62 101 GLU A CA 1
ATOM 770 C C . GLU A 1 101 ? 2.796 -4.334 8.023 1.00 88.62 101 GLU A C 1
ATOM 772 O O . GLU A 1 101 ? 2.144 -4.245 9.066 1.00 88.62 101 GLU A O 1
ATOM 777 N N . ALA A 1 102 ? 2.872 -5.483 7.343 1.00 91.19 102 ALA A N 1
ATOM 778 C CA . ALA A 1 102 ? 2.205 -6.711 7.771 1.00 91.19 102 ALA A CA 1
ATOM 779 C C . ALA A 1 102 ? 2.697 -7.191 9.150 1.00 91.19 102 ALA A C 1
ATOM 781 O O . ALA A 1 102 ? 1.888 -7.594 9.990 1.00 91.19 102 ALA A O 1
ATOM 782 N N . LYS A 1 103 ? 4.006 -7.096 9.434 1.00 92.94 103 LYS A N 1
ATOM 783 C CA . LYS A 1 103 ? 4.568 -7.415 10.760 1.00 92.94 103 LYS A CA 1
ATOM 784 C C . LYS A 1 103 ? 4.044 -6.472 11.846 1.00 92.94 103 LYS A C 1
ATOM 786 O O . LYS A 1 103 ? 3.672 -6.943 12.921 1.00 92.94 103 LYS A O 1
ATOM 791 N N . LYS A 1 104 ? 3.979 -5.163 11.576 1.00 90.06 104 LYS A N 1
ATOM 792 C CA . LYS A 1 104 ? 3.415 -4.167 12.508 1.00 90.06 104 LYS A CA 1
ATOM 793 C C . LYS A 1 104 ? 1.931 -4.422 12.768 1.00 90.06 104 LYS A C 1
ATOM 795 O O . LYS A 1 104 ? 1.513 -4.417 13.924 1.00 90.06 104 LYS A O 1
ATOM 800 N N . ALA A 1 105 ? 1.154 -4.722 11.728 1.00 88.25 105 ALA A N 1
ATOM 801 C CA . ALA A 1 105 ? -0.261 -5.063 11.857 1.00 88.25 105 ALA A CA 1
ATOM 802 C C . ALA A 1 105 ? -0.473 -6.350 12.677 1.00 88.25 105 ALA A C 1
ATOM 804 O O . ALA A 1 105 ? -1.326 -6.389 13.567 1.00 88.25 105 ALA A O 1
ATOM 805 N N . ALA A 1 106 ? 0.340 -7.387 12.443 1.00 89.44 106 ALA A N 1
ATOM 806 C CA . ALA A 1 106 ? 0.295 -8.624 13.221 1.00 89.44 106 ALA A CA 1
ATOM 807 C C . ALA A 1 106 ? 0.648 -8.389 14.701 1.00 89.44 106 ALA A C 1
ATOM 809 O O . ALA A 1 106 ? -0.065 -8.869 15.585 1.00 89.44 106 ALA A O 1
ATOM 810 N N . ALA A 1 107 ? 1.691 -7.599 14.983 1.00 90.62 107 ALA A N 1
ATOM 811 C CA . ALA A 1 107 ? 2.074 -7.234 16.346 1.00 90.62 107 ALA A CA 1
ATOM 812 C C . ALA A 1 107 ? 0.973 -6.431 17.061 1.00 90.62 107 ALA A C 1
ATOM 814 O O . ALA A 1 107 ? 0.652 -6.718 18.216 1.00 90.62 107 ALA A O 1
ATOM 815 N N . ALA A 1 108 ? 0.334 -5.481 16.370 1.00 91.31 108 ALA A N 1
ATOM 816 C CA . ALA A 1 108 ? -0.791 -4.722 16.912 1.00 91.31 108 ALA A CA 1
ATOM 817 C C . ALA A 1 108 ? -1.987 -5.631 17.248 1.00 91.31 108 ALA A C 1
ATOM 819 O O . ALA A 1 108 ? -2.579 -5.505 18.323 1.00 91.31 108 ALA A O 1
ATOM 820 N N . LYS A 1 109 ? -2.308 -6.595 16.375 1.00 89.75 109 LYS A N 1
ATOM 821 C CA . LYS A 1 109 ? -3.389 -7.565 16.609 1.00 89.75 109 LYS A CA 1
ATOM 822 C C . LYS A 1 109 ? -3.091 -8.478 17.804 1.00 89.75 109 LYS A C 1
ATOM 824 O O . LYS A 1 109 ? -3.976 -8.700 18.630 1.00 89.75 109 LYS A O 1
ATOM 829 N N . ALA A 1 110 ? -1.850 -8.950 17.940 1.00 89.00 110 ALA A N 1
ATOM 830 C CA . ALA A 1 110 ? -1.419 -9.746 19.090 1.00 89.00 110 ALA A CA 1
ATOM 831 C C . ALA A 1 110 ? -1.490 -8.945 20.404 1.00 89.00 110 ALA A C 1
ATOM 833 O O . ALA A 1 110 ? -2.031 -9.431 21.399 1.00 89.00 110 ALA A O 1
ATOM 834 N N . ALA A 1 111 ? -1.031 -7.689 20.402 1.00 90.12 111 ALA A N 1
ATOM 835 C CA . ALA A 1 111 ? -1.123 -6.807 21.566 1.00 90.12 111 ALA A CA 1
ATOM 836 C C . ALA A 1 111 ? -2.585 -6.519 21.962 1.00 90.12 111 ALA A C 1
ATOM 838 O O . ALA A 1 111 ? -2.920 -6.504 23.149 1.00 90.12 111 ALA A O 1
ATOM 839 N N . ALA A 1 112 ? -3.477 -6.340 20.982 1.00 85.88 112 ALA A N 1
ATOM 840 C CA . ALA A 1 112 ? -4.907 -6.168 21.226 1.00 85.88 112 ALA A CA 1
ATOM 841 C C . ALA A 1 112 ? -5.541 -7.420 21.858 1.00 85.88 112 ALA A C 1
ATOM 843 O O . ALA A 1 112 ? -6.292 -7.301 22.827 1.00 85.88 112 ALA A O 1
ATOM 844 N N . GLN A 1 113 ? -5.194 -8.620 21.378 1.00 87.19 113 GLN A N 1
ATOM 845 C CA . GLN A 1 113 ? -5.665 -9.881 21.962 1.00 87.19 113 GLN A CA 1
ATOM 846 C C . GLN A 1 113 ? -5.169 -10.079 23.399 1.00 87.19 113 GLN A C 1
ATOM 848 O O . GLN A 1 113 ? -5.959 -10.450 24.267 1.00 87.19 113 GLN A O 1
ATOM 853 N N . GLN A 1 114 ? -3.901 -9.770 23.689 1.00 85.12 114 GLN A N 1
ATOM 854 C CA . GLN A 1 114 ? -3.371 -9.839 25.056 1.00 85.12 114 GLN A CA 1
ATOM 855 C C . GLN A 1 114 ? -4.081 -8.857 25.995 1.00 85.12 114 GLN A C 1
ATOM 857 O O . GLN A 1 114 ? -4.466 -9.233 27.103 1.00 85.12 114 GLN A O 1
ATOM 862 N N . ARG A 1 115 ? -4.335 -7.618 25.547 1.00 87.56 115 ARG A N 1
ATOM 863 C CA . ARG A 1 115 ? -5.120 -6.640 26.321 1.00 87.56 115 ARG A CA 1
ATOM 864 C C . ARG A 1 115 ? -6.553 -7.118 26.565 1.00 87.56 115 ARG A C 1
ATOM 866 O O . ARG A 1 115 ? -7.060 -6.950 27.673 1.00 87.56 115 ARG A O 1
ATOM 873 N N . ALA A 1 116 ? -7.193 -7.739 25.575 1.00 84.62 116 ALA A N 1
ATOM 874 C CA . ALA A 1 116 ? -8.530 -8.311 25.727 1.00 84.62 116 ALA A CA 1
ATOM 875 C C . ALA A 1 116 ? -8.547 -9.477 26.734 1.00 84.62 116 ALA A C 1
ATOM 877 O O . ALA A 1 116 ? -9.398 -9.501 27.624 1.00 84.62 116 ALA A O 1
ATOM 878 N N . ALA A 1 117 ? -7.573 -10.390 26.661 1.00 84.44 117 ALA A N 1
ATOM 879 C CA . ALA A 1 117 ? -7.439 -11.509 27.594 1.00 84.44 117 ALA A CA 1
ATOM 880 C C . ALA A 1 117 ? -7.166 -11.038 29.034 1.00 84.44 117 ALA A C 1
ATOM 882 O O . ALA A 1 117 ? -7.816 -11.506 29.969 1.00 84.44 117 ALA A O 1
ATOM 883 N N . ALA A 1 118 ? -6.279 -10.055 29.220 1.00 82.88 118 ALA A N 1
ATOM 884 C CA . ALA A 1 118 ? -6.015 -9.455 30.528 1.00 82.88 118 ALA A CA 1
ATOM 885 C C . ALA A 1 118 ? -7.271 -8.783 31.115 1.00 82.88 118 ALA A C 1
ATOM 887 O O . ALA A 1 118 ? -7.584 -8.956 32.296 1.00 82.88 118 ALA A O 1
ATOM 888 N N . LYS A 1 119 ? -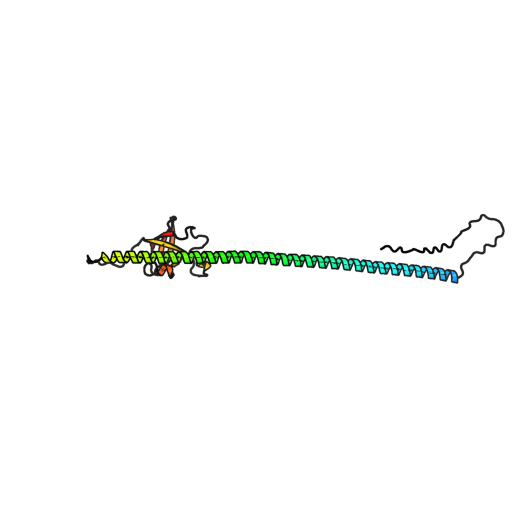8.046 -8.073 30.281 1.00 85.12 119 LYS A N 1
ATOM 889 C CA . LYS A 1 119 ? -9.313 -7.448 30.691 1.00 85.12 119 LYS A CA 1
ATOM 890 C C . LYS A 1 119 ? -10.365 -8.500 31.070 1.00 85.12 119 LYS A C 1
ATOM 892 O O . LYS A 1 119 ? -11.083 -8.299 32.047 1.00 85.12 119 LYS A O 1
ATOM 897 N N . ALA A 1 120 ? -10.425 -9.633 30.366 1.00 80.94 120 ALA A N 1
ATOM 898 C CA . ALA A 1 120 ? -11.306 -10.755 30.706 1.00 80.94 120 ALA A CA 1
ATOM 899 C C . ALA A 1 120 ? -10.898 -11.454 32.020 1.00 80.94 120 ALA A C 1
ATOM 901 O O . ALA A 1 120 ? -11.758 -11.793 32.835 1.00 80.94 120 ALA A O 1
ATOM 902 N N . ALA A 1 121 ? -9.596 -11.619 32.276 1.00 80.31 121 ALA A N 1
ATOM 903 C CA . ALA A 1 121 ? -9.094 -12.178 33.533 1.00 80.31 121 ALA A CA 1
ATOM 904 C C . ALA A 1 121 ? -9.425 -11.276 34.738 1.00 80.31 121 ALA A C 1
ATOM 906 O O . ALA A 1 121 ? -9.930 -11.763 35.752 1.00 80.31 121 ALA A O 1
ATOM 907 N N . GLN A 1 122 ? -9.240 -9.955 34.608 1.00 77.88 122 GLN A N 1
ATOM 908 C CA . GLN A 1 122 ? -9.656 -8.996 35.641 1.00 77.88 122 GLN A CA 1
ATOM 909 C C . GLN A 1 122 ? -11.168 -9.033 35.905 1.00 77.88 122 GLN A C 1
ATOM 911 O O . GLN A 1 122 ? -11.587 -8.936 37.058 1.00 77.88 122 GLN A O 1
ATOM 916 N N . GLN A 1 123 ? -11.995 -9.202 34.867 1.00 79.50 123 GLN A N 1
ATOM 917 C CA . GLN A 1 123 ? -13.448 -9.332 35.033 1.00 79.50 123 GLN A CA 1
ATOM 918 C C . GLN A 1 123 ? -13.823 -10.578 35.841 1.00 79.50 123 GLN A C 1
ATOM 920 O O . GLN A 1 123 ? -14.629 -10.473 36.766 1.00 79.50 123 GLN A O 1
ATOM 925 N N . ARG A 1 124 ? -13.207 -11.734 35.558 1.00 78.56 124 ARG A N 1
ATOM 926 C CA . ARG A 1 124 ? -13.446 -12.972 36.323 1.00 78.56 124 ARG A CA 1
ATOM 927 C C . ARG A 1 124 ? -13.033 -12.834 37.792 1.00 78.56 124 ARG A C 1
ATOM 929 O O . ARG A 1 124 ? -13.787 -13.239 38.673 1.00 78.56 124 ARG A O 1
ATOM 936 N N . ALA A 1 125 ? -11.891 -12.200 38.070 1.00 77.06 125 ALA A N 1
ATOM 937 C CA . ALA A 1 125 ? -11.445 -11.950 39.444 1.00 77.06 125 ALA A CA 1
ATOM 938 C C . ALA A 1 125 ? -12.399 -11.011 40.213 1.00 77.06 125 ALA A C 1
ATOM 940 O O . ALA A 1 125 ? -12.725 -11.266 41.373 1.00 77.06 125 ALA A O 1
ATOM 941 N N . ALA A 1 126 ? -12.904 -9.957 39.561 1.00 73.19 126 ALA A N 1
ATOM 942 C CA . ALA A 1 126 ? -13.867 -9.037 40.168 1.00 73.19 126 ALA A CA 1
ATOM 943 C C . ALA A 1 126 ? -15.229 -9.702 40.450 1.00 73.19 126 ALA A C 1
ATOM 945 O O . ALA A 1 126 ? -15.822 -9.458 41.502 1.00 73.19 126 ALA A O 1
ATOM 946 N N . GLN A 1 127 ? -15.708 -10.573 39.553 1.00 72.38 127 GLN A N 1
ATOM 947 C CA . GLN A 1 127 ? -16.948 -11.339 39.749 1.00 72.38 127 GLN A CA 1
ATOM 948 C C . GLN A 1 127 ? -16.841 -12.300 40.944 1.00 72.38 127 GLN A C 1
ATOM 950 O O . GLN A 1 127 ? -17.743 -12.329 41.783 1.00 72.38 127 GLN A O 1
ATOM 955 N N . ALA A 1 128 ? -15.716 -13.010 41.084 1.00 71.88 128 ALA A N 1
ATOM 956 C CA . ALA A 1 128 ? -15.471 -13.890 42.229 1.00 71.88 128 ALA A CA 1
ATOM 957 C C . ALA A 1 128 ? -15.444 -13.121 43.568 1.00 71.88 128 ALA A C 1
ATOM 959 O O . ALA A 1 128 ? -15.985 -13.586 44.573 1.00 71.88 128 ALA A O 1
ATOM 960 N N . ALA A 1 129 ? -14.875 -11.909 43.589 1.00 72.06 129 ALA A N 1
ATOM 961 C CA . ALA A 1 129 ? -14.865 -11.056 44.780 1.00 72.06 129 ALA A CA 1
ATOM 962 C C . ALA A 1 129 ? -16.262 -10.508 45.143 1.00 72.06 129 ALA A C 1
ATOM 964 O O . ALA A 1 129 ? -16.607 -10.426 46.325 1.00 72.06 129 ALA A O 1
ATOM 965 N N . ALA A 1 130 ? -17.085 -10.162 44.147 1.00 67.75 130 ALA A N 1
ATOM 966 C CA . ALA A 1 130 ? -18.446 -9.666 44.361 1.00 67.75 130 ALA A CA 1
ATOM 967 C C . ALA A 1 130 ? -19.385 -10.749 44.925 1.00 67.75 130 ALA A C 1
ATOM 969 O O . ALA A 1 130 ? -20.135 -10.476 45.863 1.00 67.75 130 ALA A O 1
ATOM 970 N N . GLN A 1 131 ? -19.294 -11.988 44.429 1.00 68.81 131 GLN A N 1
ATOM 971 C CA . GLN A 1 131 ? -20.069 -13.118 44.961 1.00 68.81 131 GLN A CA 1
ATOM 972 C C . GLN A 1 131 ? -19.718 -13.415 46.427 1.00 68.81 131 GLN A C 1
ATOM 974 O O . GLN A 1 131 ? -20.611 -13.622 47.250 1.00 68.81 131 GLN A O 1
ATOM 979 N N . ARG A 1 132 ? -18.430 -13.330 46.792 1.00 68.19 132 ARG A N 1
ATOM 980 C CA . ARG A 1 132 ? -17.981 -13.459 48.190 1.00 68.19 132 ARG A CA 1
ATOM 981 C C . ARG A 1 132 ? -18.568 -12.379 49.108 1.00 68.19 132 ARG A C 1
ATOM 983 O O . ARG A 1 132 ? -18.907 -12.681 50.246 1.00 68.19 132 ARG A O 1
ATOM 990 N N . ARG A 1 133 ? -18.732 -11.139 48.630 1.00 64.62 133 ARG A N 1
ATOM 991 C CA . ARG A 1 133 ? -19.353 -10.045 49.408 1.00 64.62 133 ARG A CA 1
ATOM 992 C C . ARG A 1 133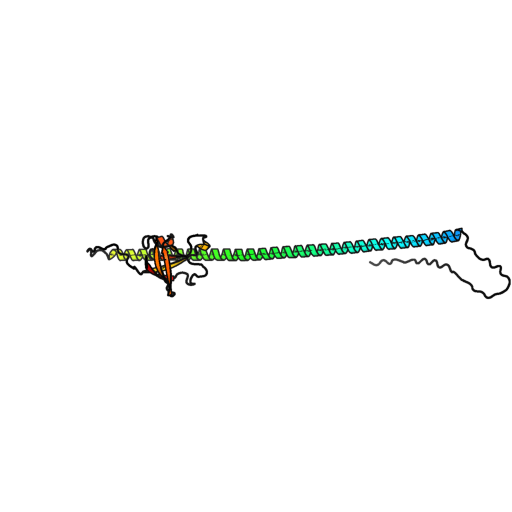 ? -20.873 -10.191 49.549 1.00 64.62 133 ARG A C 1
ATOM 994 O O . ARG A 1 133 ? -21.400 -9.913 50.623 1.00 64.62 133 ARG A O 1
ATOM 1001 N N . ALA A 1 134 ? -21.571 -10.663 48.517 1.00 57.06 134 ALA A N 1
ATOM 1002 C CA . ALA A 1 134 ? -23.021 -10.883 48.565 1.00 57.06 134 ALA A CA 1
ATOM 1003 C C . ALA A 1 134 ? -23.427 -12.017 49.535 1.00 57.06 134 ALA A C 1
ATOM 1005 O O . ALA A 1 134 ? -24.455 -11.920 50.210 1.00 57.06 134 ALA A O 1
ATOM 1006 N N . ALA A 1 135 ? -22.589 -13.051 49.679 1.00 53.81 135 ALA A N 1
ATOM 1007 C CA . ALA A 1 135 ? -22.806 -14.119 50.658 1.00 53.81 135 ALA A CA 1
ATOM 1008 C C . ALA A 1 135 ? -22.749 -13.616 52.118 1.00 53.81 135 ALA A C 1
ATOM 1010 O O . ALA A 1 135 ? -23.531 -14.066 52.950 1.00 53.81 135 ALA A O 1
ATOM 1011 N N . VAL A 1 136 ? -21.898 -12.628 52.424 1.00 55.06 136 VAL A N 1
ATOM 1012 C CA . VAL A 1 136 ? -21.787 -12.040 53.776 1.00 55.06 136 VAL A CA 1
ATOM 1013 C C . VAL A 1 136 ? -22.977 -11.125 54.105 1.00 55.06 136 VAL A C 1
ATOM 1015 O O . VAL A 1 136 ? -23.411 -11.059 55.251 1.00 55.06 136 VAL A O 1
ATOM 1018 N N . GLN A 1 137 ? -23.565 -10.457 53.108 1.00 48.62 137 GLN A N 1
ATOM 1019 C CA . GLN A 1 137 ? -24.676 -9.519 53.322 1.00 48.62 137 GLN A CA 1
ATOM 1020 C C . GLN A 1 137 ? -26.049 -10.209 53.460 1.00 48.62 137 GLN A C 1
ATOM 1022 O O . GLN A 1 137 ? -26.960 -9.658 54.079 1.00 48.62 137 GLN A O 1
ATOM 1027 N N . THR A 1 138 ? -26.194 -11.438 52.954 1.00 40.91 138 THR A N 1
ATOM 1028 C CA . THR A 1 138 ? -27.443 -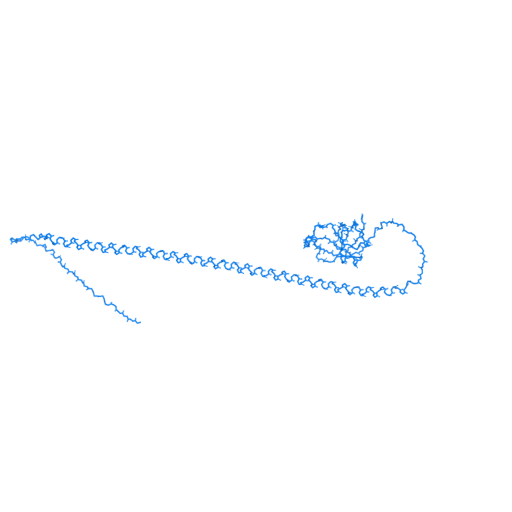12.219 53.070 1.00 40.91 138 THR A CA 1
ATOM 1029 C C . THR A 1 138 ? -27.654 -12.776 54.490 1.00 40.91 138 THR A C 1
ATOM 1031 O O . THR A 1 138 ? -28.791 -13.010 54.890 1.00 40.91 138 THR A O 1
ATOM 1034 N N . ALA A 1 139 ? -26.600 -12.879 55.310 1.00 45.31 139 ALA A N 1
ATOM 1035 C CA . ALA A 1 139 ? -26.714 -13.245 56.727 1.00 45.31 139 ALA A CA 1
ATOM 1036 C C . ALA A 1 139 ? -27.206 -12.093 57.638 1.00 45.31 139 ALA A C 1
ATOM 1038 O O . ALA A 1 139 ? -27.619 -12.348 58.765 1.00 45.31 139 ALA A O 1
ATOM 1039 N N . ALA A 1 140 ? -27.209 -10.838 57.163 1.00 44.03 140 ALA A N 1
ATOM 1040 C CA . ALA A 1 140 ? -27.550 -9.656 57.971 1.00 44.03 140 ALA A CA 1
ATOM 1041 C C . ALA A 1 140 ? -28.958 -9.074 57.707 1.00 44.03 140 ALA A C 1
ATOM 1043 O O . ALA A 1 140 ? -29.376 -8.137 58.382 1.00 44.03 140 ALA A O 1
ATOM 1044 N N . ARG A 1 141 ? -29.718 -9.611 56.740 1.00 39.16 141 ARG A N 1
ATOM 1045 C CA . ARG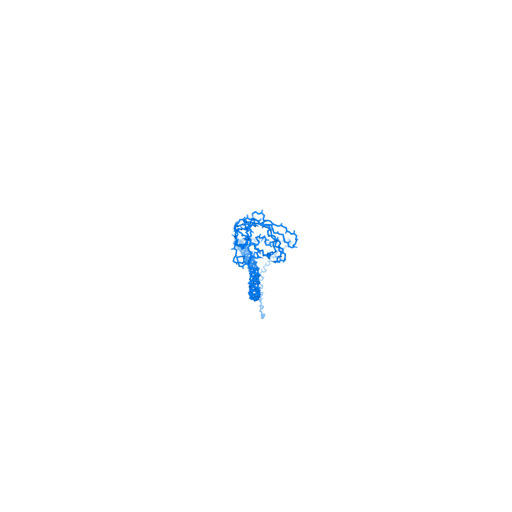 A 1 141 ? -31.033 -9.086 56.314 1.00 39.16 141 ARG A CA 1
ATOM 1046 C C . ARG A 1 141 ? -32.178 -10.032 56.701 1.00 39.16 141 ARG A C 1
ATOM 1048 O O . ARG A 1 141 ? -32.935 -10.478 55.846 1.00 39.16 141 ARG A O 1
ATOM 1055 N N . ARG A 1 142 ? -32.309 -10.355 57.993 1.00 41.72 142 ARG A N 1
ATOM 1056 C CA . ARG A 1 142 ? -33.471 -11.087 58.546 1.00 41.72 142 ARG A CA 1
ATOM 1057 C C . ARG A 1 142 ? -34.155 -10.333 59.687 1.00 41.72 142 ARG A C 1
ATOM 1059 O O . ARG A 1 142 ? -34.588 -10.944 60.653 1.00 41.72 142 ARG A O 1
ATOM 1066 N N . THR A 1 143 ? -34.274 -9.015 59.568 1.00 36.06 143 THR A N 1
ATOM 1067 C CA . THR A 1 143 ? -35.124 -8.198 60.444 1.00 36.06 143 THR A CA 1
ATOM 1068 C C . THR A 1 143 ? -35.527 -6.916 59.724 1.00 36.06 143 THR A C 1
ATOM 1070 O O . THR A 1 143 ? -34.689 -6.274 59.099 1.00 36.06 143 THR A O 1
ATOM 1073 N N . THR A 1 144 ? -36.799 -6.542 59.877 1.00 30.45 144 THR A N 1
ATOM 1074 C CA . THR A 1 144 ? -37.474 -5.294 59.458 1.00 30.45 144 THR A CA 1
ATOM 1075 C C . THR A 1 144 ? -38.077 -5.256 58.044 1.00 30.45 144 THR A C 1
ATOM 1077 O O . THR A 1 144 ? -37.508 -4.775 57.070 1.00 30.45 144 THR A O 1
ATOM 1080 N N . THR A 1 145 ? -39.314 -5.747 57.968 1.00 31.52 145 THR A N 1
ATOM 1081 C CA . THR A 1 145 ? -40.337 -5.402 56.972 1.00 31.52 145 THR A CA 1
ATOM 1082 C C . THR A 1 145 ? -41.173 -4.234 57.489 1.00 31.52 145 THR A C 1
ATOM 1084 O O . THR A 1 145 ? -41.837 -4.401 58.509 1.00 31.52 145 THR A O 1
ATOM 1087 N N . THR A 1 146 ? -41.231 -3.100 56.784 1.00 28.02 146 THR A N 1
ATOM 1088 C CA . THR A 1 146 ? -42.409 -2.205 56.780 1.00 28.02 146 THR A CA 1
ATOM 1089 C C . THR A 1 146 ? -42.430 -1.351 55.504 1.00 28.02 146 THR A C 1
ATOM 1091 O O . THR A 1 146 ? -41.396 -0.903 55.018 1.00 28.02 146 THR A O 1
ATOM 1094 N N . SER A 1 147 ? -43.638 -1.202 54.964 1.00 34.81 147 SER A N 1
ATOM 1095 C CA . SER A 1 147 ? -44.084 -0.593 53.708 1.00 34.81 147 SER A CA 1
ATOM 1096 C C . SER A 1 147 ? -43.551 0.799 53.354 1.00 34.81 147 SER A C 1
ATOM 1098 O O . SER A 1 147 ? -43.462 1.670 54.213 1.00 34.81 147 SER A O 1
ATOM 1100 N N . THR A 1 148 ? -43.411 1.075 52.049 1.00 25.16 148 THR A N 1
ATOM 1101 C CA . THR A 1 148 ? -43.867 2.347 51.448 1.00 25.16 148 THR A CA 1
ATOM 1102 C C . THR A 1 148 ? -43.989 2.272 49.919 1.00 25.16 148 THR A C 1
ATOM 1104 O O . THR A 1 148 ? -43.197 1.640 49.228 1.00 25.16 148 THR A O 1
ATOM 1107 N N . ARG A 1 149 ? -45.049 2.919 49.433 1.00 38.22 149 ARG A N 1
ATOM 1108 C CA . ARG A 1 149 ? -45.542 3.089 48.058 1.00 38.22 149 ARG A CA 1
ATOM 1109 C C . ARG A 1 149 ? -44.736 4.161 47.302 1.00 38.22 149 ARG A C 1
ATOM 1111 O O . ARG A 1 149 ? -44.540 5.231 47.863 1.00 38.22 149 ARG A O 1
ATOM 1118 N N . THR A 1 150 ? -44.382 3.935 46.032 1.00 27.80 150 THR A N 1
ATOM 1119 C CA . THR A 1 150 ? -43.792 4.947 45.113 1.00 27.80 150 THR A CA 1
ATOM 1120 C C . THR A 1 150 ? -44.093 4.558 43.655 1.00 27.80 150 THR A C 1
ATOM 1122 O O . THR A 1 150 ? -43.648 3.520 43.184 1.00 27.80 150 THR A O 1
ATOM 1125 N N . THR A 1 151 ? -45.074 5.166 42.978 1.00 26.17 151 THR A N 1
ATOM 1126 C CA . THR A 1 151 ? -44.962 6.345 42.085 1.00 26.17 151 THR A CA 1
ATOM 1127 C C . THR A 1 151 ? -43.793 6.301 41.100 1.00 26.17 151 THR A C 1
ATOM 1129 O O . THR A 1 151 ? -42.640 6.515 41.467 1.00 26.17 151 THR A O 1
ATOM 1132 N N . THR A 1 152 ? -44.142 6.086 39.832 1.00 35.41 152 THR A N 1
ATOM 1133 C CA . THR A 1 152 ? -43.329 6.252 38.627 1.00 35.41 152 THR A CA 1
ATOM 1134 C C . THR A 1 152 ? -42.898 7.711 38.495 1.00 35.41 152 THR A C 1
ATOM 1136 O O . THR A 1 152 ? -43.656 8.564 38.043 1.00 35.41 152 THR A O 1
ATOM 1139 N N . SER A 1 153 ? -41.677 8.011 38.912 1.00 31.41 153 SER A N 1
ATOM 1140 C CA . SER A 1 153 ? -41.021 9.287 38.658 1.00 31.41 153 SER A CA 1
ATOM 1141 C C . SER A 1 153 ? -39.584 8.993 38.254 1.00 31.41 153 SER A C 1
ATOM 1143 O O . SER A 1 153 ? -38.840 8.305 38.954 1.00 31.41 153 SER A O 1
ATOM 1145 N N . SER A 1 154 ? -39.232 9.472 37.064 1.00 43.56 154 SER A N 1
ATOM 1146 C CA . SER A 1 154 ? -37.891 9.531 36.495 1.00 43.56 154 SER A CA 1
ATOM 1147 C C . SER A 1 154 ? -36.949 10.217 37.482 1.00 43.56 154 SER A C 1
ATOM 1149 O O . SER A 1 154 ? -36.760 11.432 37.450 1.00 43.56 154 SER A O 1
ATOM 1151 N N . SER A 1 155 ? -36.404 9.444 38.418 1.00 39.97 155 SER A N 1
ATOM 1152 C CA . SER A 1 155 ? -35.428 9.944 39.367 1.00 39.97 155 SER A CA 1
ATOM 1153 C C . SER A 1 155 ? -34.146 10.224 38.598 1.00 39.97 155 SER A C 1
ATOM 1155 O O . SER A 1 155 ? -33.591 9.351 37.926 1.00 39.97 155 SER A O 1
ATOM 1157 N N . SER A 1 156 ? -33.692 11.471 38.685 1.00 50.34 156 SER A N 1
ATOM 1158 C CA . SER A 1 156 ? -32.389 11.965 38.251 1.00 50.34 156 SER A CA 1
ATOM 1159 C C . SER A 1 156 ? -31.283 11.248 39.027 1.00 50.34 156 SER A C 1
ATOM 1161 O O . SER A 1 156 ? -30.634 11.799 39.916 1.00 50.34 156 SER A O 1
ATOM 1163 N N . THR A 1 157 ? -31.116 9.966 38.733 1.00 56.75 157 THR A N 1
ATOM 1164 C CA . THR A 1 157 ? -30.219 9.068 39.432 1.00 56.75 157 THR A CA 1
ATOM 1165 C C . THR A 1 157 ? -28.822 9.305 38.881 1.00 56.75 157 THR A C 1
ATOM 1167 O O . THR A 1 157 ? -28.376 8.649 37.943 1.00 56.75 157 THR A O 1
ATOM 1170 N N . SER A 1 158 ? -28.160 10.313 39.446 1.00 65.31 158 SER A N 1
ATOM 1171 C CA . SER A 1 158 ? -26.736 10.560 39.255 1.00 65.31 158 SER A CA 1
ATOM 1172 C C . SER A 1 158 ? -25.960 9.407 39.879 1.00 65.31 158 SER A C 1
ATOM 1174 O O . SER A 1 158 ? -26.000 9.214 41.095 1.00 65.31 158 SER A O 1
ATOM 1176 N N . ARG A 1 159 ? -25.304 8.591 39.058 1.00 78.19 159 ARG A N 1
ATOM 1177 C CA . ARG A 1 159 ? -24.483 7.463 39.523 1.00 78.19 159 ARG A CA 1
ATOM 1178 C C . ARG A 1 159 ? -23.147 7.460 38.797 1.00 78.19 159 ARG A C 1
ATOM 1180 O O . ARG A 1 159 ? -23.051 7.936 37.668 1.00 78.19 159 ARG A O 1
ATOM 1187 N N . THR A 1 160 ? -22.120 6.927 39.448 1.00 82.56 160 THR A N 1
ATOM 1188 C CA . THR A 1 160 ? -20.786 6.783 38.857 1.00 82.56 160 THR A CA 1
ATOM 1189 C C . THR A 1 160 ? -20.718 5.489 38.054 1.00 82.56 160 THR A C 1
ATOM 1191 O O . THR A 1 160 ? -20.991 4.413 38.584 1.00 82.56 160 THR A O 1
ATOM 1194 N N . PHE A 1 161 ? -20.331 5.592 36.786 1.00 84.38 161 PHE A N 1
ATOM 1195 C CA . PHE A 1 161 ? -20.182 4.478 35.856 1.00 84.38 161 PHE A CA 1
ATOM 1196 C C . PHE A 1 161 ? -18.740 4.364 35.386 1.00 84.38 161 PHE A C 1
ATOM 1198 O O . PHE A 1 161 ? -18.022 5.358 35.258 1.00 84.38 161 PHE A O 1
ATOM 1205 N N . LYS A 1 162 ? -18.336 3.134 35.073 1.00 86.38 162 LYS A N 1
ATOM 1206 C CA . LYS A 1 162 ? -17.118 2.888 34.303 1.00 86.38 162 LYS A CA 1
ATOM 1207 C C . LYS A 1 162 ? -17.424 3.101 32.827 1.00 86.38 162 LYS A C 1
ATOM 1209 O O . LYS A 1 162 ? -18.358 2.498 32.304 1.00 86.38 162 LYS A O 1
ATOM 1214 N N . ILE A 1 163 ? -16.617 3.913 32.164 1.00 84.75 163 ILE A N 1
ATOM 1215 C CA . ILE A 1 163 ? -16.745 4.215 30.744 1.00 84.75 163 ILE A CA 1
ATOM 1216 C C . ILE A 1 163 ? -15.673 3.456 29.980 1.00 84.75 163 ILE A C 1
ATOM 1218 O O . ILE A 1 163 ? -14.484 3.564 30.285 1.00 84.75 163 ILE A O 1
ATOM 1222 N N . SER A 1 164 ? -16.102 2.681 28.992 1.00 83.38 164 SER A N 1
ATOM 1223 C CA . SER A 1 164 ? -15.247 2.247 27.893 1.00 83.38 164 SER A CA 1
ATOM 1224 C C . SER A 1 164 ? -15.605 3.006 26.624 1.00 83.38 164 SER A C 1
ATOM 1226 O O . SER A 1 164 ? -16.695 3.565 26.507 1.00 83.38 164 SER A O 1
ATOM 1228 N N . PHE A 1 165 ? -14.647 3.056 25.707 1.00 83.38 165 PHE A N 1
ATOM 1229 C CA . PHE A 1 165 ? -14.798 3.708 24.418 1.00 83.38 165 PHE A CA 1
ATOM 1230 C C . PHE A 1 165 ? -14.588 2.680 23.313 1.00 83.38 165 PHE A C 1
ATOM 1232 O O . PHE A 1 165 ? -13.668 1.859 23.402 1.00 83.38 165 PHE A O 1
ATOM 1239 N N . TYR A 1 166 ? -15.406 2.757 22.270 1.00 76.06 166 TYR A N 1
ATOM 1240 C CA . TYR A 1 166 ? -15.235 1.985 21.045 1.00 76.06 166 TYR A CA 1
ATOM 1241 C C . TYR A 1 166 ? -15.476 2.875 19.825 1.00 76.06 166 TYR A C 1
ATOM 1243 O O . TYR A 1 166 ? -16.270 3.815 19.883 1.00 76.06 166 TYR A O 1
ATOM 1251 N N . ASP A 1 167 ? -14.801 2.571 18.717 1.00 77.19 167 ASP A N 1
ATOM 1252 C CA . ASP A 1 167 ? -14.972 3.294 17.459 1.00 77.19 167 ASP A CA 1
ATOM 1253 C C . ASP A 1 167 ? -15.874 2.491 16.504 1.00 77.19 167 ASP A C 1
ATOM 1255 O O . ASP A 1 167 ? -15.422 1.486 15.941 1.00 77.19 167 ASP A O 1
ATOM 1259 N N . PRO A 1 168 ? -17.146 2.887 16.304 1.00 71.06 168 PRO A N 1
ATOM 1260 C CA . PRO A 1 168 ? -18.047 2.190 15.390 1.00 71.06 168 PRO A CA 1
ATOM 1261 C C . PRO A 1 168 ? -17.561 2.202 13.934 1.00 71.06 168 PRO A C 1
ATOM 1263 O O . PRO A 1 168 ? -17.882 1.269 13.197 1.00 71.06 168 PRO A O 1
ATOM 1266 N N . ALA A 1 169 ? -16.760 3.192 13.517 1.00 69.00 169 ALA A N 1
ATOM 1267 C CA . ALA A 1 169 ? -16.246 3.269 12.149 1.00 69.00 169 ALA A CA 1
ATOM 1268 C C . ALA A 1 169 ? -15.217 2.165 11.854 1.00 69.00 169 ALA A C 1
ATOM 1270 O O . ALA A 1 169 ? -15.201 1.613 10.756 1.00 69.00 169 ALA A O 1
ATOM 1271 N N . VAL A 1 170 ? -14.415 1.772 12.852 1.00 65.44 170 VAL A N 1
ATOM 1272 C CA . VAL A 1 170 ? -13.445 0.664 12.736 1.00 65.44 170 VAL A CA 1
ATOM 1273 C C . VAL A 1 170 ? -14.148 -0.687 12.567 1.00 65.44 170 VAL A C 1
ATOM 1275 O O . VAL A 1 170 ? -13.597 -1.604 11.963 1.00 65.44 170 VAL A O 1
ATOM 1278 N N . LEU A 1 171 ? -15.380 -0.805 13.067 1.00 64.56 171 LEU A N 1
ATOM 1279 C CA . LEU A 1 171 ? -16.221 -1.996 12.934 1.00 64.56 171 LEU A CA 1
ATOM 1280 C C . LEU A 1 171 ? -17.197 -1.917 11.744 1.00 64.56 171 LEU A C 1
ATOM 1282 O O . LEU A 1 171 ? -18.006 -2.825 11.571 1.00 64.56 171 LEU A O 1
ATOM 1286 N N . GLY A 1 172 ? -17.139 -0.854 10.929 1.00 61.06 172 GLY A N 1
ATOM 1287 C CA . GLY A 1 172 ? -18.005 -0.664 9.759 1.00 61.06 172 GLY A CA 1
ATOM 1288 C C . GLY A 1 172 ? -19.478 -0.381 10.083 1.00 61.06 172 GLY A C 1
ATOM 1289 O O . GLY A 1 172 ? -20.339 -0.599 9.234 1.00 61.06 172 GLY A O 1
ATOM 1290 N N . SER A 1 173 ? -19.794 0.074 11.301 1.00 65.06 173 SER A N 1
ATOM 1291 C CA . SER A 1 173 ? -21.174 0.317 11.741 1.00 65.06 173 SER A CA 1
ATOM 1292 C C . SER A 1 173 ? -21.693 1.691 11.302 1.00 65.06 173 SER A C 1
ATOM 1294 O O . SER A 1 173 ? -21.030 2.711 11.486 1.00 65.06 173 SER A O 1
ATOM 1296 N N . SER A 1 174 ? -22.927 1.735 10.790 1.00 64.19 174 SER A N 1
ATOM 1297 C CA . SER A 1 174 ? -23.638 2.963 10.397 1.00 64.19 174 SER A CA 1
ATOM 1298 C C . SER A 1 174 ? -24.287 3.713 11.572 1.00 64.19 174 SER A C 1
ATOM 1300 O O . SER A 1 174 ? -24.963 4.718 11.364 1.00 64.19 174 SER A O 1
ATOM 1302 N N . MET A 1 175 ? -24.084 3.263 12.818 1.00 63.00 175 MET A N 1
ATOM 1303 C CA . MET A 1 175 ? -24.741 3.825 14.012 1.00 63.00 175 MET A CA 1
ATOM 1304 C C . MET A 1 175 ? -24.256 5.228 14.421 1.00 63.00 175 MET A C 1
ATOM 1306 O O . MET A 1 175 ? -24.908 5.888 15.234 1.00 63.00 175 MET A O 1
ATOM 1310 N N . GLY A 1 176 ? -23.129 5.695 13.873 1.00 74.00 176 GLY A N 1
ATOM 1311 C CA . GLY A 1 176 ? -22.534 6.994 14.196 1.00 74.00 176 GLY A CA 1
ATOM 1312 C C . GLY A 1 176 ? -22.038 7.114 15.647 1.00 74.00 176 GLY A C 1
ATOM 1313 O O . GLY A 1 176 ? -22.040 6.160 16.419 1.00 74.00 176 GLY A O 1
ATOM 1314 N N . TYR A 1 177 ? -21.609 8.317 16.037 1.00 80.50 177 TYR A N 1
ATOM 1315 C CA . TYR A 1 177 ? -21.003 8.588 17.354 1.00 80.50 177 TYR A CA 1
ATOM 1316 C C . TYR A 1 177 ? -21.996 9.075 18.426 1.00 80.50 177 TYR A C 1
ATOM 1318 O O . TYR A 1 177 ? -21.593 9.429 19.533 1.00 80.50 177 TYR A O 1
ATOM 1326 N N . GLY A 1 178 ? -23.295 9.124 18.111 1.00 81.06 178 GLY A N 1
ATOM 1327 C CA . GLY A 1 178 ? -24.350 9.578 19.032 1.00 81.06 178 GLY A CA 1
ATOM 1328 C C . GLY A 1 178 ? -24.837 8.511 20.020 1.00 81.06 178 GLY A C 1
ATOM 1329 O O . GLY A 1 178 ? -25.559 8.833 20.967 1.00 81.06 178 GLY A O 1
ATOM 1330 N N . GLY A 1 179 ? -24.440 7.256 19.802 1.00 84.00 179 GLY A N 1
ATOM 1331 C CA . GLY A 1 179 ? -24.876 6.097 20.571 1.00 84.00 179 GLY A CA 1
ATOM 1332 C C . GLY A 1 179 ? -24.036 5.786 21.806 1.00 84.00 179 GLY A C 1
ATOM 1333 O O . GLY A 1 179 ? -22.857 6.131 21.898 1.00 84.00 179 GLY A O 1
ATOM 1334 N N . VAL A 1 180 ? -24.654 5.091 22.755 1.00 87.31 180 VAL A N 1
ATOM 1335 C CA . VAL A 1 180 ? -23.985 4.454 23.894 1.00 87.31 180 VAL A CA 1
ATOM 1336 C C . VAL A 1 180 ? -24.634 3.096 24.149 1.00 87.31 180 VAL A C 1
ATOM 1338 O O . VAL A 1 180 ? -25.859 2.964 24.080 1.00 87.31 180 VAL A O 1
ATOM 1341 N N . ALA A 1 181 ? -23.819 2.086 24.445 1.00 88.06 181 ALA A N 1
ATOM 1342 C CA . ALA A 1 181 ? -24.308 0.794 24.893 1.00 88.06 181 ALA A CA 1
ATOM 1343 C C . ALA A 1 181 ? -24.406 0.774 26.420 1.00 88.06 181 ALA A C 1
ATOM 1345 O O . ALA A 1 181 ? -23.445 1.094 27.126 1.00 88.06 181 ALA A O 1
ATOM 1346 N N . ALA A 1 182 ? -25.572 0.385 26.927 1.00 87.75 182 ALA A N 1
ATOM 1347 C CA . ALA A 1 182 ? -25.868 0.330 28.353 1.00 87.75 182 ALA A CA 1
ATOM 1348 C C . ALA A 1 182 ? -26.615 -0.959 28.712 1.00 87.75 182 ALA A C 1
ATOM 1350 O O . ALA A 1 182 ? -27.150 -1.649 27.843 1.00 87.75 182 ALA A O 1
ATOM 1351 N N . ASN A 1 183 ? -26.681 -1.276 30.005 1.00 86.75 183 ASN A N 1
ATOM 1352 C CA . ASN A 1 183 ? -27.615 -2.283 30.491 1.00 86.75 183 ASN A CA 1
ATOM 1353 C C . ASN A 1 183 ? -29.052 -1.750 30.372 1.00 86.75 183 ASN A C 1
ATOM 1355 O O . ASN A 1 183 ? -29.409 -0.795 31.063 1.00 86.75 183 ASN A O 1
ATOM 1359 N N . LEU A 1 184 ? -29.887 -2.398 29.556 1.00 84.56 184 LEU A N 1
ATOM 1360 C CA . LEU A 1 184 ? -31.260 -1.943 29.298 1.00 84.56 184 LEU A CA 1
ATOM 1361 C C . LEU A 1 184 ? -32.197 -2.007 30.505 1.00 84.56 184 LEU A C 1
ATOM 1363 O O . LEU A 1 184 ? -33.212 -1.319 30.519 1.00 84.56 184 LEU A O 1
ATOM 1367 N N . SER A 1 185 ? -31.855 -2.798 31.524 1.00 81.00 185 SER A N 1
ATOM 1368 C CA . SER A 1 185 ? -32.607 -2.834 32.786 1.00 81.00 185 SER A CA 1
ATOM 1369 C C . SER A 1 185 ? -32.306 -1.621 33.672 1.00 81.00 185 SER A C 1
ATOM 1371 O O . SER A 1 185 ? -33.063 -1.329 34.592 1.00 81.00 185 SER A O 1
ATOM 1373 N N . VAL A 1 186 ? -31.192 -0.923 33.419 1.00 81.50 186 VAL A N 1
ATOM 1374 C CA . VAL A 1 186 ? -30.791 0.301 34.133 1.00 81.50 186 VAL A CA 1
ATOM 1375 C C . VAL A 1 186 ? -31.157 1.538 33.326 1.00 81.50 186 VAL A C 1
ATOM 1377 O O . VAL A 1 186 ? -31.721 2.483 33.871 1.00 81.50 186 VAL A O 1
ATOM 1380 N N . PHE A 1 187 ? -30.847 1.518 32.032 1.00 86.56 187 PHE A N 1
ATOM 1381 C CA . PHE A 1 187 ? -31.177 2.577 31.091 1.00 86.56 187 PHE A CA 1
ATOM 1382 C C . PHE A 1 187 ? -31.869 1.964 29.871 1.00 86.56 187 PHE A C 1
ATOM 1384 O O . PHE A 1 187 ? -31.182 1.389 29.024 1.00 86.56 187 PHE A O 1
ATOM 1391 N N . PRO A 1 188 ? -33.206 2.053 29.775 1.00 85.25 188 PRO A N 1
ATOM 1392 C CA . PRO A 1 188 ? -33.946 1.561 28.619 1.00 85.25 188 PRO A CA 1
ATOM 1393 C C . PRO A 1 188 ? -33.426 2.129 27.289 1.00 85.25 188 PRO A C 1
ATOM 1395 O O . PRO A 1 188 ? -32.827 3.206 27.228 1.00 85.25 188 PRO A O 1
ATOM 1398 N N . ARG A 1 189 ? -33.676 1.418 26.181 1.00 86.19 189 ARG A N 1
ATOM 1399 C CA . ARG A 1 189 ? -33.360 1.949 24.843 1.00 86.19 189 ARG A CA 1
ATOM 1400 C C . ARG A 1 189 ? -34.109 3.266 24.630 1.00 86.19 189 ARG A C 1
ATOM 1402 O O . ARG A 1 189 ? -35.280 3.378 24.972 1.00 86.19 189 ARG A O 1
ATOM 1409 N N . GLY A 1 190 ? -33.428 4.242 24.046 1.00 84.44 190 GLY A N 1
ATOM 1410 C CA . GLY A 1 190 ? -33.928 5.596 23.824 1.00 84.44 190 GLY A CA 1
ATOM 1411 C C . GLY A 1 190 ? -33.584 6.584 24.939 1.00 84.44 190 GLY A C 1
ATOM 1412 O O . GLY A 1 190 ? -33.640 7.784 24.688 1.00 84.44 190 GLY A O 1
ATOM 1413 N N . THR A 1 191 ? -33.155 6.122 26.122 1.00 86.62 191 THR A N 1
ATOM 1414 C CA . THR A 1 191 ? -32.770 7.021 27.217 1.00 86.62 191 THR A CA 1
ATOM 1415 C C . THR A 1 191 ? -31.592 7.907 26.811 1.00 86.62 191 THR A C 1
ATOM 1417 O O . THR A 1 191 ? -30.54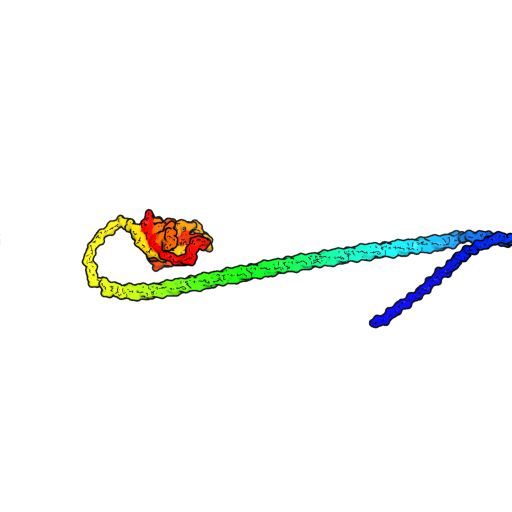6 7.429 26.364 1.00 86.62 191 THR A O 1
ATOM 1420 N N . ARG A 1 192 ? -31.741 9.215 26.999 1.00 87.94 192 ARG A N 1
ATOM 1421 C CA . ARG A 1 192 ? -30.699 10.223 26.843 1.00 87.94 192 ARG A CA 1
ATOM 1422 C C . ARG A 1 192 ? -29.944 10.373 28.152 1.00 87.94 192 ARG A C 1
ATOM 1424 O O . ARG A 1 192 ? -30.492 10.699 29.205 1.00 87.94 192 ARG A O 1
ATOM 1431 N N . LEU A 1 193 ? -28.642 10.166 28.063 1.00 89.69 193 LEU A N 1
ATOM 1432 C CA . LEU A 1 193 ? -27.708 10.248 29.167 1.00 89.69 193 LEU A CA 1
ATOM 1433 C C . LEU A 1 193 ? -26.848 11.493 29.007 1.00 89.69 193 LEU A C 1
ATOM 1435 O O . LEU A 1 193 ? -26.270 11.729 27.945 1.00 89.69 193 LEU A O 1
ATOM 1439 N N . ARG A 1 194 ? -26.719 12.256 30.089 1.00 90.06 194 ARG A N 1
ATOM 1440 C CA . ARG A 1 194 ? -25.635 13.218 30.270 1.00 90.06 194 ARG A CA 1
ATOM 1441 C C . ARG A 1 194 ? -24.521 12.520 31.038 1.00 90.06 194 ARG A C 1
ATOM 1443 O O . ARG A 1 194 ? -24.730 12.107 32.177 1.00 90.06 194 ARG A O 1
ATOM 1450 N N . ILE A 1 195 ? -23.359 12.395 30.413 1.00 88.75 195 ILE A N 1
ATOM 1451 C CA . ILE A 1 195 ? -22.185 11.699 30.942 1.00 88.75 195 ILE A CA 1
ATOM 1452 C C . ILE A 1 195 ? -21.116 12.754 31.210 1.00 88.75 195 ILE A C 1
ATOM 1454 O O . ILE A 1 195 ? -20.602 13.355 30.270 1.00 88.75 195 ILE A O 1
ATOM 1458 N N . SER A 1 196 ? -20.798 12.985 32.480 1.00 86.81 196 SER A N 1
ATOM 1459 C CA . SER A 1 196 ? -19.731 13.885 32.918 1.00 86.81 196 SER A CA 1
ATOM 1460 C C . SER A 1 196 ? -18.502 13.065 33.292 1.00 86.81 196 SER A C 1
ATOM 1462 O O . SER A 1 196 ? -18.501 12.340 34.287 1.00 86.81 196 SER A O 1
ATOM 1464 N N . MET A 1 197 ? -17.485 13.108 32.439 1.00 84.06 197 MET A N 1
ATOM 1465 C CA . MET A 1 197 ? -16.246 12.355 32.589 1.00 84.06 197 MET A CA 1
ATOM 1466 C C . MET A 1 197 ? -15.319 13.010 33.618 1.00 84.06 197 MET A C 1
ATOM 1468 O O . MET A 1 197 ? -15.344 14.222 33.826 1.00 84.06 197 MET A O 1
ATOM 1472 N N . SER A 1 198 ? -14.430 12.220 34.220 1.00 75.81 198 SER A N 1
ATOM 1473 C CA . SER A 1 198 ? -13.461 12.712 35.210 1.00 75.81 198 SER A CA 1
ATOM 1474 C C . SER A 1 198 ? -12.454 13.740 34.673 1.00 75.81 198 SER A C 1
ATOM 1476 O O . SER A 1 198 ? -11.805 14.414 35.463 1.00 75.81 198 SER A O 1
ATOM 1478 N N . ASN A 1 199 ? -12.308 13.873 33.351 1.00 73.50 199 ASN A N 1
ATOM 1479 C CA . ASN A 1 199 ? -11.494 14.912 32.706 1.00 73.50 199 ASN A CA 1
ATOM 1480 C C . ASN A 1 199 ? -12.242 16.257 32.545 1.00 73.50 199 ASN A C 1
ATOM 1482 O O . ASN A 1 199 ? -11.730 17.158 31.887 1.00 73.50 199 ASN A O 1
ATOM 1486 N N . GLY A 1 200 ? -13.456 16.385 33.093 1.00 75.00 200 GLY A N 1
ATOM 1487 C CA . GLY A 1 200 ? -14.302 17.579 32.994 1.00 75.00 200 GLY A CA 1
ATOM 1488 C C . GLY A 1 200 ? -15.174 17.635 31.736 1.00 75.00 200 GLY A C 1
ATOM 1489 O O . GLY A 1 200 ? -16.047 18.496 31.630 1.00 75.00 200 GLY A O 1
ATOM 1490 N N . GLN A 1 201 ? -14.997 16.709 30.789 1.00 82.81 201 GLN A N 1
ATOM 1491 C CA . GLN A 1 201 ? -15.793 16.674 29.569 1.00 82.81 201 GLN A CA 1
ATOM 1492 C C . GLN A 1 201 ? -17.199 16.137 29.850 1.00 82.81 201 GLN A C 1
ATOM 1494 O O . GLN A 1 201 ? -17.367 15.043 30.385 1.00 82.81 201 GLN A O 1
ATOM 1499 N N . THR A 1 202 ? -18.224 16.882 29.436 1.00 86.12 202 THR A N 1
ATOM 1500 C CA . THR A 1 202 ? -19.616 16.421 29.485 1.00 86.12 202 THR A CA 1
ATOM 1501 C C . THR A 1 202 ? -20.137 16.147 28.085 1.00 86.12 202 THR A C 1
ATOM 1503 O O . THR A 1 202 ? -20.005 16.979 27.190 1.00 86.12 202 THR A O 1
ATOM 1506 N N . ILE A 1 203 ? -20.753 14.983 27.898 1.00 86.69 203 ILE A N 1
ATOM 1507 C CA . ILE A 1 203 ? -21.320 14.556 26.620 1.00 86.69 203 ILE A CA 1
ATOM 1508 C C . ILE A 1 203 ? -22.764 14.102 26.802 1.00 86.69 203 ILE A C 1
ATOM 1510 O O . ILE A 1 203 ? -23.150 13.616 27.865 1.00 86.69 203 ILE A O 1
ATOM 1514 N N . TYR A 1 204 ? -23.550 14.224 25.737 1.00 89.62 204 TYR A N 1
ATOM 1515 C CA . TYR A 1 204 ? -24.920 13.725 25.681 1.00 89.62 204 TYR A CA 1
ATOM 1516 C C . TYR A 1 204 ? -24.997 12.579 24.682 1.00 89.62 204 TYR A C 1
ATOM 1518 O O . TYR A 1 204 ? -24.535 12.725 23.547 1.00 89.62 204 TYR A O 1
ATOM 1526 N N . ARG A 1 205 ? -25.532 11.435 25.104 1.00 90.00 205 ARG A N 1
ATOM 1527 C CA . ARG A 1 205 ? -25.631 10.225 24.277 1.00 90.00 205 ARG A CA 1
ATOM 1528 C C . ARG A 1 205 ? -26.959 9.524 24.487 1.00 90.00 205 ARG A C 1
ATOM 1530 O O . ARG A 1 205 ? -27.530 9.602 25.571 1.00 90.00 205 ARG A O 1
ATOM 1537 N N . THR A 1 206 ? -27.424 8.835 23.455 1.00 89.50 206 THR A N 1
ATOM 1538 C CA . THR A 1 206 ? -28.670 8.068 23.501 1.00 89.50 206 THR A CA 1
ATOM 1539 C C . THR A 1 206 ? -28.349 6.590 23.611 1.00 89.50 206 THR A C 1
ATOM 1541 O O . THR A 1 206 ? -27.545 6.076 22.831 1.00 89.50 206 THR A O 1
ATOM 1544 N N . VAL A 1 207 ? -28.987 5.897 24.552 1.00 88.12 207 VAL A N 1
ATOM 1545 C CA . VAL A 1 207 ? -28.891 4.441 24.650 1.00 88.12 207 VAL A CA 1
ATOM 1546 C C . VAL A 1 207 ? -29.568 3.832 23.432 1.00 88.12 207 VAL A C 1
ATOM 1548 O O . VAL A 1 207 ? -30.789 3.835 23.315 1.00 88.12 207 VAL A O 1
ATOM 1551 N N . ASN A 1 208 ? -28.780 3.327 22.498 1.00 86.00 208 ASN A N 1
ATOM 1552 C CA . ASN A 1 208 ? -29.270 2.753 21.244 1.00 86.00 208 ASN A CA 1
ATOM 1553 C C . ASN A 1 208 ? -28.725 1.345 20.989 1.00 86.00 208 ASN A C 1
ATOM 1555 O O . ASN A 1 208 ? -29.112 0.709 20.008 1.00 86.00 208 ASN A O 1
ATOM 1559 N N . ASP A 1 209 ? -27.868 0.853 21.879 1.00 80.50 209 ASP A N 1
ATOM 1560 C CA . ASP A 1 209 ? -27.249 -0.453 21.768 1.00 80.50 209 ASP A CA 1
ATOM 1561 C C . ASP A 1 209 ? -27.126 -1.147 23.128 1.00 80.50 209 ASP A C 1
ATOM 1563 O O . ASP A 1 209 ? -27.306 -0.564 24.203 1.00 80.50 209 ASP A O 1
ATOM 1567 N N . THR A 1 210 ? -26.834 -2.437 23.076 1.00 72.00 210 THR A N 1
ATOM 1568 C CA . THR A 1 210 ? -26.527 -3.272 24.225 1.00 72.00 210 THR A CA 1
ATOM 1569 C C . THR A 1 210 ? -25.499 -4.304 23.803 1.00 72.00 210 THR A C 1
ATOM 1571 O O . THR A 1 210 ? -25.832 -5.355 23.267 1.00 72.00 210 THR A O 1
ATOM 1574 N N . GLY A 1 211 ? -24.231 -4.025 24.084 1.00 66.50 211 GLY A N 1
ATOM 1575 C CA . GLY A 1 211 ? -23.189 -5.037 23.984 1.00 66.50 211 GLY A CA 1
ATOM 1576 C C . GLY A 1 211 ? -23.286 -6.031 25.141 1.00 66.50 211 GLY A C 1
ATOM 1577 O O . GLY A 1 211 ? -23.703 -5.675 26.246 1.00 66.50 211 GLY A O 1
ATOM 1578 N N . THR A 1 212 ? -22.809 -7.261 24.938 1.00 66.00 212 THR A N 1
ATOM 1579 C CA . THR A 1 212 ? -22.685 -8.293 25.991 1.00 66.00 212 THR A CA 1
ATOM 1580 C C . THR A 1 212 ? -21.980 -7.762 27.249 1.00 66.00 212 THR A C 1
ATOM 1582 O O . THR A 1 212 ? -22.291 -8.158 28.375 1.00 66.00 212 THR A O 1
ATOM 1585 N N . PHE A 1 213 ? -21.058 -6.816 27.058 1.00 63.72 213 PHE A N 1
ATOM 1586 C CA . PHE A 1 213 ? -20.287 -6.171 28.112 1.00 63.72 213 PHE A CA 1
ATOM 1587 C C . PHE A 1 213 ? -21.103 -5.172 28.951 1.00 63.72 213 PHE A C 1
ATOM 1589 O O . PHE A 1 213 ? -20.990 -5.174 30.176 1.00 63.72 213 PHE A O 1
ATOM 1596 N N . ALA A 1 214 ? -21.969 -4.376 28.319 1.00 70.06 214 ALA A N 1
ATOM 1597 C CA . ALA A 1 214 ? -22.876 -3.468 29.019 1.00 70.06 214 ALA A CA 1
ATOM 1598 C C . ALA A 1 214 ? -24.066 -4.226 29.636 1.00 70.06 214 ALA A C 1
ATOM 1600 O O . ALA A 1 214 ? -24.471 -3.937 30.757 1.00 70.06 214 ALA A O 1
ATOM 1601 N N . TYR A 1 215 ? -24.575 -5.263 28.963 1.00 68.50 215 TYR A N 1
ATOM 1602 C CA . TYR A 1 215 ? -25.642 -6.121 29.491 1.00 68.50 215 TYR A CA 1
ATOM 1603 C C . TYR A 1 215 ? -25.257 -6.790 30.817 1.00 68.50 215 TYR A C 1
ATOM 1605 O O . TYR A 1 215 ? -26.044 -6.821 31.756 1.00 68.50 215 TYR A O 1
ATOM 1613 N N . SER A 1 216 ? -24.022 -7.282 30.928 1.00 72.00 216 SER A N 1
ATOM 1614 C CA . SER A 1 216 ? -23.571 -8.015 32.119 1.00 72.00 216 SER A CA 1
ATOM 1615 C C . SER A 1 216 ? -23.176 -7.104 33.290 1.00 72.00 216 SER A C 1
ATOM 1617 O O . SER A 1 216 ? -22.930 -7.599 34.389 1.00 72.00 216 SER A O 1
ATOM 1619 N N . ASN A 1 217 ? -23.086 -5.784 33.077 1.00 78.50 217 ASN A N 1
ATOM 1620 C CA . ASN A 1 217 ? -22.653 -4.835 34.098 1.00 78.50 217 ASN A CA 1
ATOM 1621 C C . ASN A 1 217 ? -23.562 -3.589 34.153 1.00 78.50 217 ASN A C 1
ATOM 1623 O O . ASN A 1 217 ? -23.428 -2.692 33.320 1.00 78.50 217 ASN A O 1
ATOM 1627 N N . PRO A 1 218 ? -24.437 -3.473 35.169 1.00 80.75 218 PRO A N 1
ATOM 1628 C CA . PRO A 1 218 ? -25.371 -2.357 35.296 1.00 80.75 218 PRO A CA 1
ATOM 1629 C C . PRO A 1 218 ? -24.706 -0.998 35.564 1.00 80.75 218 PRO A C 1
ATOM 1631 O O . PRO A 1 218 ? -25.379 0.017 35.441 1.00 80.75 218 PRO A O 1
ATOM 1634 N N . TYR A 1 219 ? -23.415 -0.955 35.917 1.00 83.81 219 TYR A N 1
ATOM 1635 C CA . TYR A 1 219 ? -22.667 0.277 36.214 1.00 83.81 219 TYR A CA 1
ATOM 1636 C C . TYR A 1 219 ? -21.579 0.579 35.176 1.00 83.81 219 TYR A C 1
ATOM 1638 O O . TYR A 1 219 ? -20.556 1.203 35.479 1.00 83.81 219 TYR A O 1
ATOM 1646 N N . GLN A 1 220 ? -21.784 0.128 33.939 1.00 85.50 220 GLN A N 1
ATOM 1647 C CA . GLN A 1 220 ? -20.867 0.362 32.836 1.00 85.50 220 GLN A CA 1
ATOM 1648 C C . GLN A 1 220 ? -21.580 0.885 31.594 1.00 85.50 220 GLN A C 1
ATOM 1650 O O . GLN A 1 220 ? -22.668 0.428 31.251 1.00 85.50 220 GLN A O 1
ATOM 1655 N N . LEU A 1 221 ? -20.931 1.832 30.921 1.00 86.06 221 LEU A N 1
ATOM 1656 C CA . LEU A 1 221 ? -21.352 2.354 29.628 1.00 86.06 221 LEU A CA 1
ATOM 1657 C C . LEU A 1 221 ? -20.235 2.165 28.607 1.00 86.06 221 LEU A C 1
ATOM 1659 O O . LEU A 1 221 ? -19.065 2.408 28.916 1.00 86.06 221 LEU A O 1
ATOM 1663 N N . ASP A 1 222 ? -20.614 1.774 27.395 1.00 85.88 222 ASP A N 1
ATOM 1664 C CA . ASP A 1 222 ? -19.714 1.721 26.247 1.00 85.88 222 ASP A CA 1
ATOM 1665 C C . ASP A 1 222 ? -20.065 2.853 25.286 1.00 85.88 222 ASP A C 1
ATOM 1667 O O . ASP A 1 222 ? -21.127 2.856 24.664 1.00 85.88 222 ASP A O 1
ATOM 1671 N N . VAL A 1 223 ? -19.219 3.873 25.229 1.00 84.50 223 VAL A N 1
ATOM 1672 C CA . VAL A 1 223 ? -19.497 5.114 24.506 1.00 84.50 223 VAL A CA 1
ATOM 1673 C C . VAL A 1 223 ? -18.866 5.047 23.120 1.00 84.50 223 VAL A C 1
ATOM 1675 O O . VAL A 1 223 ? -17.658 4.838 22.994 1.00 84.50 223 VAL A O 1
ATOM 1678 N N . ALA A 1 224 ? -19.671 5.289 22.083 1.00 84.44 224 ALA A N 1
ATOM 1679 C CA . ALA A 1 224 ? -19.168 5.427 20.723 1.00 84.44 224 ALA A CA 1
ATOM 1680 C C . ALA A 1 224 ? -18.320 6.705 20.602 1.00 84.44 224 ALA A C 1
ATOM 1682 O O . ALA A 1 224 ? -18.808 7.813 20.860 1.00 84.44 224 ALA A O 1
ATOM 1683 N N . TRP A 1 225 ? -17.052 6.560 20.210 1.00 79.12 225 TRP A N 1
ATOM 1684 C CA . TRP A 1 225 ? -16.095 7.665 20.151 1.00 79.12 225 TRP A CA 1
ATOM 1685 C C . TRP A 1 225 ? -15.046 7.479 19.040 1.00 79.12 225 TRP A C 1
ATOM 1687 O O . TRP A 1 225 ? -14.571 6.357 18.861 1.00 79.12 225 TRP A O 1
ATOM 1697 N N . PRO A 1 226 ? -14.644 8.536 18.303 1.00 76.12 226 PRO A N 1
ATOM 1698 C CA . PRO A 1 226 ? -13.598 8.420 17.286 1.00 76.12 226 PRO A CA 1
ATOM 1699 C C . PRO A 1 226 ? -12.261 8.035 17.918 1.00 76.12 226 PRO A C 1
ATOM 1701 O O . PRO A 1 226 ? -11.832 8.678 18.880 1.00 76.12 226 PRO A O 1
ATOM 1704 N N . ASN A 1 227 ? -11.566 7.036 17.365 1.00 70.44 227 ASN A N 1
ATOM 1705 C CA . ASN A 1 227 ? -10.335 6.514 17.966 1.00 70.44 227 ASN A CA 1
ATOM 1706 C C . ASN A 1 227 ? -9.235 7.584 18.140 1.00 70.44 227 ASN A C 1
ATOM 1708 O O . ASN A 1 227 ? -8.480 7.545 19.107 1.00 70.44 227 ASN A O 1
ATOM 1712 N N . SER A 1 228 ? -9.184 8.584 17.252 1.00 67.25 228 SER A N 1
ATOM 1713 C CA . SER A 1 228 ? -8.248 9.720 17.322 1.00 67.25 228 SER A CA 1
ATOM 1714 C C . SER A 1 228 ? -8.510 10.692 18.479 1.00 67.25 228 SER A C 1
ATOM 1716 O O . SER A 1 228 ? -7.667 11.537 18.766 1.00 67.25 228 SER A O 1
ATOM 1718 N N . GLN A 1 229 ? -9.666 10.588 19.137 1.00 66.88 229 GLN A N 1
ATOM 1719 C CA . GLN A 1 229 ? -10.105 11.488 20.205 1.00 66.88 229 GLN A CA 1
ATOM 1720 C C . GLN A 1 229 ? -10.408 10.751 21.512 1.00 66.88 229 GLN A C 1
ATOM 1722 O O . GLN A 1 229 ? -10.916 11.369 22.450 1.00 66.88 229 GLN A O 1
ATOM 1727 N N . ILE A 1 230 ? -10.143 9.442 21.587 1.00 68.19 230 ILE A N 1
ATOM 1728 C CA . ILE A 1 230 ? -10.310 8.692 22.832 1.00 68.19 230 ILE A CA 1
ATOM 1729 C C . ILE A 1 230 ? -9.304 9.249 23.849 1.00 68.19 230 ILE A C 1
ATOM 1731 O O . ILE A 1 230 ? -8.105 9.292 23.556 1.00 68.19 230 ILE A O 1
ATOM 1735 N N . PRO A 1 231 ? -9.752 9.669 25.046 1.00 66.44 231 PRO A N 1
ATOM 1736 C CA . PRO A 1 231 ? -8.841 10.077 26.106 1.00 66.44 231 PRO A CA 1
ATOM 1737 C C . PRO A 1 231 ? -7.799 8.981 26.367 1.00 66.44 231 PRO A C 1
ATOM 1739 O O . PRO A 1 231 ? -8.150 7.809 26.489 1.00 66.44 231 PRO A O 1
ATOM 1742 N N . ALA A 1 232 ? -6.516 9.346 26.488 1.00 58.78 232 ALA A N 1
ATOM 1743 C CA . ALA A 1 232 ? -5.415 8.382 26.650 1.00 58.78 232 ALA A CA 1
ATOM 1744 C C . ALA A 1 232 ? -5.625 7.400 27.825 1.00 58.78 232 ALA A C 1
ATOM 1746 O O . ALA A 1 232 ? -5.150 6.262 27.805 1.00 58.78 232 ALA A O 1
ATOM 1747 N N . ALA A 1 233 ? -6.392 7.819 28.834 1.00 58.16 233 ALA A N 1
ATOM 1748 C CA . ALA A 1 233 ? -6.938 6.951 29.863 1.00 58.16 233 ALA A CA 1
ATOM 1749 C C . ALA A 1 233 ? -8.082 6.095 29.284 1.00 58.16 233 ALA A C 1
ATOM 1751 O O . ALA A 1 233 ? -9.251 6.459 29.351 1.00 58.16 233 ALA A O 1
ATOM 1752 N N . GLY A 1 234 ? -7.747 4.932 28.719 1.00 59.09 234 GLY A N 1
ATOM 1753 C CA . GLY A 1 234 ? -8.699 4.049 28.027 1.00 59.09 234 GLY A CA 1
ATOM 1754 C C . GLY A 1 234 ? -9.902 3.533 28.845 1.00 59.09 234 GLY A C 1
ATOM 1755 O O . GLY A 1 234 ? -10.781 2.891 28.271 1.00 59.09 234 GLY A O 1
ATOM 1756 N N . ILE A 1 235 ? -9.964 3.780 30.161 1.00 65.19 235 ILE A N 1
ATOM 1757 C CA . ILE A 1 235 ? -11.162 3.604 31.000 1.00 65.19 235 ILE A CA 1
ATOM 1758 C C . ILE A 1 235 ? -11.258 4.808 31.936 1.00 65.19 235 ILE A C 1
ATOM 1760 O O . ILE A 1 235 ? -10.339 5.048 32.720 1.00 65.19 235 ILE A O 1
ATOM 1764 N N . LEU A 1 236 ? -12.384 5.517 31.893 1.00 75.81 236 LEU A N 1
ATOM 1765 C CA . LEU A 1 236 ? -12.664 6.645 32.781 1.00 75.81 236 LEU A CA 1
ATOM 1766 C C . LEU A 1 236 ? -13.828 6.324 33.715 1.00 75.81 236 LEU A C 1
ATOM 1768 O O . LEU A 1 236 ? -14.717 5.542 33.379 1.00 75.81 236 LEU A O 1
ATOM 1772 N N . SER A 1 237 ? -13.833 6.948 34.887 1.00 79.44 237 SER A N 1
ATOM 1773 C CA . SER A 1 237 ? -15.038 7.044 35.709 1.00 79.44 237 SER A CA 1
ATOM 1774 C C . SER A 1 237 ? -15.830 8.265 35.251 1.00 79.44 237 SER A C 1
ATOM 1776 O O . SER A 1 237 ? -15.248 9.327 35.022 1.00 79.44 237 SER A O 1
ATOM 1778 N N . ALA A 1 238 ? -17.146 8.130 35.116 1.00 84.56 238 ALA A N 1
ATOM 1779 C CA . ALA A 1 238 ? -18.016 9.247 34.776 1.00 84.56 238 ALA A CA 1
ATOM 1780 C C . ALA A 1 238 ? -19.281 9.250 35.624 1.00 84.56 238 ALA A C 1
ATOM 1782 O O . ALA A 1 238 ? -19.826 8.201 35.960 1.00 84.56 238 ALA A O 1
ATOM 1783 N N . THR A 1 239 ? -19.768 10.443 35.922 1.00 86.06 239 THR A N 1
ATOM 1784 C CA . THR A 1 239 ? -21.066 10.654 36.547 1.00 86.06 239 THR A CA 1
ATOM 1785 C C . THR A 1 239 ? -22.125 10.707 35.457 1.00 86.06 239 THR A C 1
ATOM 1787 O O . THR A 1 239 ? -22.051 11.535 34.549 1.00 86.06 239 THR A O 1
ATOM 1790 N N . VAL A 1 240 ? -23.113 9.823 35.536 1.00 85.81 240 VAL A N 1
ATOM 1791 C CA . VAL A 1 240 ? -24.164 9.687 34.527 1.00 85.81 240 VAL A CA 1
ATOM 1792 C C . VAL A 1 240 ? -25.493 10.079 35.135 1.00 85.81 240 VAL A C 1
ATOM 1794 O O . VAL A 1 240 ? -25.869 9.582 36.194 1.00 85.81 240 VAL A O 1
ATOM 1797 N N . THR A 1 241 ? -26.212 10.945 34.432 1.00 86.56 241 THR A N 1
ATOM 1798 C CA . THR A 1 241 ? -27.563 11.389 34.783 1.00 86.56 241 THR A CA 1
ATOM 1799 C C . THR A 1 241 ? -28.495 11.196 33.595 1.00 86.56 241 THR A C 1
ATOM 1801 O O . THR A 1 241 ? -28.130 11.545 32.471 1.00 86.56 241 THR A O 1
ATOM 1804 N N . VAL A 1 242 ? -29.700 10.683 33.845 1.00 86.25 242 VAL A N 1
ATOM 1805 C CA . VAL A 1 242 ? -30.771 10.596 32.841 1.00 86.25 242 VAL A CA 1
ATOM 1806 C C . VAL A 1 242 ? -31.355 11.987 32.609 1.00 86.25 242 VAL A C 1
ATOM 1808 O O . VAL A 1 242 ? -31.653 12.689 33.575 1.00 86.25 242 VAL A O 1
ATOM 1811 N N . VAL A 1 243 ? -31.488 12.387 31.344 1.00 85.06 243 VAL A N 1
ATOM 1812 C CA . VAL A 1 243 ? -32.003 13.711 30.949 1.00 85.06 243 VAL A CA 1
ATOM 1813 C C . VAL A 1 243 ? -33.194 13.654 29.987 1.00 85.06 243 VAL A C 1
ATOM 1815 O O . VAL A 1 243 ? -33.694 14.705 29.596 1.00 85.06 243 VAL A O 1
ATOM 1818 N N . GLY A 1 244 ? -33.652 12.462 29.600 1.00 66.69 244 GLY A N 1
ATOM 1819 C CA . GLY A 1 244 ? -34.812 12.258 28.728 1.00 66.69 244 GLY A CA 1
ATOM 1820 C C . GLY A 1 244 ? -34.905 10.838 28.212 1.00 66.69 244 GLY A C 1
ATOM 1821 O O . GLY A 1 244 ? -33.892 10.115 28.330 1.00 66.69 244 GLY A O 1
#

Radius of gyration: 54.41 Å; chains: 1; bounding box: 120×38×145 Å

Organism: NCBI:txid1423735

Foldseek 3Di:
DDDDDDDDDDDPDDDPDPDDDDDDDDDPPPPCDPPPVNVVVVVVVVVVVVVVVVVVVVVVVVVVVVVVVVVVVVVVVVVVVVVVVVVVVVVVVVVVVVVVVVVVVVVVVVVVVVVVVVVVVVVVVVVVVVVVVVVVVVVVPPDDDDDDDDDDDQPQDWDKAKEAEDAVVVVVDPPDQQEKAAQCVQPNFQWWKFKQWPVRDTDIHGHHHHDPVRNVDRRYMYGHDDPVPCPPPRMTIITMTTDD

=== Feature glossary ===
The record interleaves many kinds of information about one protein. Here is each kind framed as the question it answers.

Q: Are the domains correctly placed relative to each other?
A: Predicted aligned error is AlphaFold's pairwise confidence. Unlike pLDDT (per-residue), PAE is per-residue-pair and captures whether two parts of the structure are correctly placed relative to each other. Units are ångströms of expected positional error.

Q: Which residues are in helices, strands, or loops?
A: Eight-state secondary structure (DSSP): H is the canonical α-helix, G the tighter 3₁₀-helix, I the wider π-helix; E/B are β-structure, T and S are turns and bends, and '-' is everything else. DSSP derives these from the pattern of main-chain N–H···O=C hydrogen bonds, not from the sequence.

Q: What if only a Cα trace is available?
A: P-SEA three-state annotation labels each residue as helix, strand, or coil based purely on the geometry of the Cα trace. It serves as a fallback when the full backbone (and thus DSSP) is unavailable.

Q: What are the backbone torsion angles?
A: φ (phi) and ψ (psi) are the two rotatable backbone dihedrals per residue: φ is the C(i-1)–N–Cα–C torsion, ψ is the N–Cα–C–N(i+1) torsion, both in degrees on (−180°, 180°]. α-helical residues cluster near (−60°, −45°); β-strand residues near (−120°, +130°). A Ramachandran plot is simply a scatter of (φ, ψ) for every residue.

Q: What known structures does this most resemble?
A: Structural nearest neighbors (via Foldseek easy-search vs the PDB). Reported per hit: target PDB id, E-value, and alignment TM-score. A TM-score above ~0.5 is the conventional threshold for 'same fold'.

Q: What family and function is it annotated with?
A: Database cross-references. InterPro integrates a dozen domain/family signature databases into unified entries with residue-range hits. GO terms attach function/process/location labels with evidence codes. CATH codes position the fold in a four-level structural taxonomy. Organism is the NCBI-taxonomy species name.

Q: Which residues are buried vs exposed?
A: Solvent accessibility: the surface area of each residue that a 1.4 Å water probe can touch, in Å². When only backbone atoms are present the absolute values are lower than full-atom SASA (side chains contribute most of the area) and are flagged as backbone-only.

Q: What do the diagnostic plots show?
A: Three diagnostic plots accompany the record. The Cα contact map visualizes the tertiary structure as a 2D adjacency matrix (8 Å cutoff, sequence-local contacts suppressed). The Ramachandran plot shows the distribution of backbone (φ, ψ) torsions, with points in the α and β basins reflecting secondary structure content. The PAE plot shows AlphaFold's inter-residue confidence as a color matrix.

Q: What is the amino-acid chain?
A: The amino-acid sequence is the protein's primary structure: the linear order of residues from the N-terminus to the C-terminus, written in one-letter code. Everything else here — the 3D coordinates, the secondary structure, the domain annotations — is ultimately a consequence of this string.

Q: What do the rendered images show?
A: The six renders are orthographic views along the three Cartesian axes in both directions. Representation (cartoon, sticks, or surface) and color scheme (sequence-rainbow or by-chain) vary across proteins so the training set covers all the common visualization conventions.

Q: Where is each backbone atom in 3D?
A: The mmCIF table is the protein's shape written out atom by atom. For each backbone N, Cα, C, and carbonyl O, it records an (x, y, z) coordinate triple in Å plus the residue type, chain letter, and residue number.

Q: How mobile is each atom in the crystal?
A: For experimental (PDB) structures, the B-factor (temperature factor) quantifies the positional spread of each atom in the crystal — a combination of thermal vibration and static disorder — in units of Å². High B-factors mark flexible loops or poorly resolved regions; low B-factors mark the rigid, well-ordered core.

Q: How big and how compact is the whole molecule?
A: Three whole-structure scalars: the radius of gyration (RMS distance of Cα from centroid, in Å), the count of Cα–Cα contacts (pairs closer than 8 Å and separated by more than four residues in sequence — i.e. tertiary, not local, contacts), and the bounding-box dimensions. Together they distinguish compact globular folds from extended fibres or disordered chains.

Q: What does the local fold look like, residue by residue?
A: A 3Di character summarizes, for each residue, the relative orientation of the Cα frame of its nearest spatial neighbor. Because it encodes fold topology rather than chemistry, 3Di alignments detect remote structural similarity that sequence alignment misses.

Q: How confident is the AlphaFold model at each residue?
A: For AlphaFold models, the B-factor field carries pLDDT — the model's own estimate of local accuracy on a 0–100 scale. Regions with pLDDT<50 should be treated as essentially unmodeled; they often correspond to intrinsically disordered segments.